Protein AF-A0A0A9GR34-F1 (afdb_monomer_lite)

Organism: Arundo donax (NCBI:txid35708)

Sequence (237 aa):
MRNLRDVKKELQVPVYSSGGVELRAERMGSVFYKDFKLSQVGLIPAMPFNVVSIGQLATQGLLINTGDGRFTITAVDEAKVVGEGFLHRRKEKEDGREYYECVFRTMDWDIPGDELIDPSEDHENESAVEGEEWIIDTGCAQHMVPDLGTLSKPRAAKLPFQSASSTIWSSHKGLVKIGQLMLKDVLCCPGVTDNLVSGPMLDISGHMISFNSKRCTKKDCKKKGPGQWTRGLGYTS

pLDDT: mean 78.87, std 18.64, range [20.73, 97.12]

Radius of gyration: 19.39 Å; chains: 1; bounding box: 40×55×52 Å

Foldseek 3Di:
DDDKDADDPVRFDWDFALARDTWTFRIAFWDDDPQETDTGDGDTPPDPDDDDDPQVLQLVQWKWKDAPQKIWIANNVVRHTFWIWGWDWDFDPPPRDIFIDTDTDHGHDDDPDPPDPPPPPPDDDDDDDDDQDEAEDQPDRFWEDQDPVQFDPWDADWDWDRGRRGIWTFGTFHWHDDPPDIGHRYTHTNPDDGGYDHPVSLNVVGKMWMGHNPDIDIGRRPDPDDDDDDDDPDDDD

Structure (mmCIF, N/CA/C/O backbone):
data_AF-A0A0A9GR34-F1
#
_entry.id   AF-A0A0A9GR34-F1
#
loop_
_atom_site.group_PDB
_atom_site.id
_atom_site.type_symbol
_atom_site.label_atom_id
_atom_site.label_alt_id
_atom_site.label_com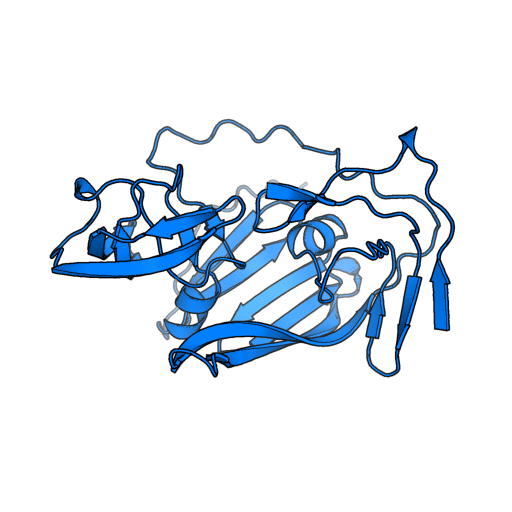p_id
_atom_site.label_asym_id
_atom_site.label_entity_id
_atom_site.label_seq_id
_atom_site.pdbx_PDB_ins_code
_atom_site.Cartn_x
_atom_site.Cartn_y
_atom_site.Cartn_z
_atom_site.occupancy
_atom_site.B_iso_or_equiv
_atom_site.auth_seq_id
_atom_site.auth_comp_id
_atom_site.auth_asym_id
_atom_site.auth_atom_id
_atom_site.pdbx_PDB_model_num
ATOM 1 N N . MET A 1 1 ? 15.446 10.833 -17.895 1.00 54.72 1 MET A N 1
ATOM 2 C CA . MET A 1 1 ? 14.876 10.704 -19.256 1.00 54.72 1 MET A CA 1
ATOM 3 C C . MET A 1 1 ? 13.570 9.921 -19.156 1.00 54.72 1 MET A C 1
ATOM 5 O O . MET A 1 1 ? 13.466 9.079 -18.274 1.00 54.72 1 MET A O 1
ATOM 9 N N . ARG A 1 2 ? 12.558 10.214 -19.979 1.00 71.44 2 ARG A N 1
ATOM 10 C CA . ARG A 1 2 ? 11.305 9.439 -20.040 1.00 71.44 2 ARG A CA 1
ATOM 11 C C . ARG A 1 2 ? 11.188 8.859 -21.444 1.00 71.44 2 ARG A C 1
ATOM 13 O O . ARG A 1 2 ? 11.249 9.630 -22.397 1.00 71.44 2 ARG A O 1
ATOM 20 N N . ASN A 1 3 ? 11.036 7.546 -21.562 1.00 81.56 3 ASN A N 1
ATOM 21 C CA . ASN A 1 3 ? 10.785 6.877 -22.836 1.00 81.56 3 ASN A CA 1
ATOM 22 C C . ASN A 1 3 ? 9.348 6.356 -22.828 1.00 81.56 3 ASN A C 1
ATOM 24 O O . ASN A 1 3 ? 9.116 5.184 -22.559 1.00 81.56 3 ASN A O 1
ATOM 28 N N . LEU A 1 4 ? 8.387 7.265 -23.010 1.00 83.56 4 LEU A N 1
ATOM 29 C CA . LEU A 1 4 ? 6.959 6.955 -22.958 1.00 83.56 4 LEU A CA 1
ATOM 30 C C . LEU A 1 4 ? 6.369 6.999 -24.366 1.00 83.56 4 LEU A C 1
ATOM 32 O O . LEU A 1 4 ? 6.578 7.979 -25.087 1.00 83.56 4 LEU A O 1
ATOM 36 N N . ARG A 1 5 ? 5.589 5.987 -24.729 1.00 85.25 5 ARG A N 1
ATOM 37 C CA . ARG A 1 5 ? 4.865 5.895 -26.002 1.00 85.25 5 ARG A CA 1
ATOM 38 C C . ARG A 1 5 ? 3.368 6.020 -25.760 1.00 85.25 5 ARG A C 1
ATOM 40 O O . ARG A 1 5 ? 2.904 5.702 -24.669 1.00 85.25 5 ARG A O 1
ATOM 47 N N . ASP A 1 6 ? 2.635 6.500 -26.755 1.00 86.62 6 ASP A N 1
ATOM 48 C CA . ASP A 1 6 ? 1.183 6.642 -26.652 1.00 86.62 6 ASP A CA 1
ATOM 49 C C . ASP A 1 6 ? 0.509 5.269 -26.547 1.00 86.62 6 ASP A C 1
ATOM 51 O O . ASP A 1 6 ? 0.854 4.335 -27.276 1.00 86.62 6 ASP A O 1
ATOM 55 N N . VAL A 1 7 ? -0.457 5.152 -25.637 1.00 82.69 7 VAL A N 1
ATOM 56 C CA . VAL A 1 7 ? -1.283 3.951 -25.475 1.00 82.69 7 VAL A CA 1
ATOM 57 C C . VAL A 1 7 ? -2.563 4.148 -26.277 1.00 82.69 7 VAL A C 1
ATOM 59 O O . VAL A 1 7 ? -3.311 5.105 -26.050 1.00 82.69 7 VAL A O 1
ATOM 62 N N . LYS A 1 8 ? -2.829 3.238 -27.221 1.00 81.19 8 LYS A N 1
ATOM 63 C CA . LYS A 1 8 ? -4.076 3.243 -28.000 1.00 81.19 8 LYS A CA 1
ATOM 64 C C . LYS A 1 8 ? -5.281 3.189 -27.060 1.00 81.19 8 LYS A C 1
ATOM 66 O O . LYS A 1 8 ? -5.239 2.462 -26.073 1.00 81.19 8 LYS A O 1
ATOM 71 N N . LYS A 1 9 ? -6.353 3.928 -27.365 1.00 81.44 9 LYS A N 1
ATOM 72 C CA . LYS A 1 9 ? -7.515 4.085 -26.466 1.00 81.44 9 LYS A CA 1
ATOM 73 C C . LYS A 1 9 ? -8.124 2.748 -26.038 1.00 81.44 9 LYS A C 1
ATOM 75 O O . LYS A 1 9 ? -8.497 2.593 -24.883 1.00 81.44 9 LYS A O 1
ATOM 80 N N . GLU A 1 10 ? -8.175 1.788 -26.951 1.00 80.81 10 GLU A N 1
ATOM 81 C CA . GLU A 1 10 ? -8.671 0.428 -26.737 1.00 80.81 10 GLU A CA 1
ATOM 82 C C . GLU A 1 10 ? -7.816 -0.416 -25.774 1.00 80.81 10 GLU A C 1
ATOM 84 O O . GLU A 1 10 ? -8.317 -1.388 -25.224 1.00 80.81 10 GLU A O 1
ATOM 89 N N . LEU A 1 11 ? -6.557 -0.033 -25.536 1.00 77.44 11 LEU A N 1
ATOM 90 C CA . LEU A 1 11 ? -5.623 -0.705 -24.622 1.00 77.44 11 LEU A CA 1
ATOM 91 C C . LEU A 1 11 ? -5.445 0.045 -23.292 1.00 77.44 11 LEU A C 1
ATOM 93 O O . LEU A 1 11 ? -4.647 -0.362 -22.450 1.00 77.44 11 LEU A O 1
ATOM 97 N N . GLN A 1 12 ? -6.144 1.166 -23.093 1.00 82.69 12 GLN A N 1
ATOM 98 C CA . GLN A 1 12 ? -6.040 1.932 -21.855 1.00 82.69 12 GLN A CA 1
ATOM 99 C C . GLN A 1 12 ? -6.832 1.247 -20.742 1.00 82.69 12 GLN A C 1
ATOM 101 O O . GLN A 1 12 ? -8.053 1.393 -20.667 1.00 82.69 12 GLN A O 1
ATOM 106 N N . VAL A 1 13 ? -6.131 0.538 -19.859 1.00 80.19 13 VAL A N 1
ATOM 107 C CA . VAL A 1 13 ? -6.716 -0.069 -18.657 1.00 80.19 13 VAL A CA 1
ATOM 108 C C . VAL A 1 13 ? -7.131 1.038 -17.673 1.00 80.19 13 VAL A C 1
ATOM 110 O O . VAL A 1 13 ? -6.314 1.920 -17.380 1.00 80.19 13 VAL A O 1
ATOM 113 N N . PRO A 1 14 ? -8.385 1.045 -17.183 1.00 81.88 14 PRO A N 1
ATOM 114 C CA . PRO A 1 14 ? -8.821 2.010 -16.187 1.00 81.88 14 PRO A CA 1
ATOM 115 C C . PRO A 1 14 ? -8.194 1.707 -14.822 1.00 81.88 14 PRO A C 1
ATOM 117 O O . PRO A 1 14 ? -8.153 0.567 -14.366 1.00 81.88 14 PRO A O 1
ATOM 120 N N . VAL A 1 15 ? -7.747 2.759 -14.149 1.00 80.69 15 VAL A N 1
ATOM 121 C CA . VAL A 1 15 ? -7.362 2.767 -12.738 1.00 80.69 15 VAL A CA 1
ATOM 122 C C . VAL A 1 15 ? -8.314 3.715 -12.029 1.00 80.69 15 VAL A C 1
ATOM 124 O O . VAL A 1 15 ? -8.613 4.785 -12.548 1.00 80.69 15 VAL A O 1
ATOM 127 N N . TYR A 1 16 ? -8.792 3.370 -10.844 1.00 77.75 16 TYR A N 1
ATOM 128 C CA . TYR A 1 16 ? -9.704 4.243 -10.111 1.00 77.75 16 TYR A CA 1
ATOM 129 C C . TYR A 1 16 ? -8.932 5.024 -9.057 1.00 77.75 16 TYR A C 1
ATOM 131 O O . TYR A 1 16 ? -8.197 4.457 -8.246 1.00 77.75 16 TYR A O 1
ATOM 139 N N . SER A 1 17 ? -9.060 6.351 -9.104 1.00 70.75 17 SER A N 1
ATOM 140 C CA . SER A 1 17 ? -8.532 7.218 -8.058 1.00 70.75 17 SER A CA 1
ATOM 141 C C . SER A 1 17 ? -9.223 6.916 -6.745 1.00 70.75 17 SER A C 1
ATOM 143 O O . SER A 1 17 ? -10.302 6.322 -6.722 1.00 70.75 17 SER A O 1
ATOM 145 N N . SER A 1 18 ? -8.665 7.453 -5.661 1.00 60.12 18 SER A N 1
ATOM 146 C CA . SER A 1 18 ? -9.361 7.387 -4.399 1.00 60.12 18 SER A CA 1
ATOM 147 C C . SER A 1 18 ? -10.588 8.326 -4.303 1.00 60.12 18 SER A C 1
ATOM 149 O O . SER A 1 18 ? -10.964 8.714 -3.216 1.00 60.12 18 SER A O 1
ATOM 151 N N . GLY A 1 19 ? -11.184 8.802 -5.390 1.00 61.66 19 GLY A N 1
ATOM 152 C CA . GLY A 1 19 ? -12.444 9.559 -5.364 1.00 61.66 19 GLY A CA 1
ATOM 153 C C . GLY A 1 19 ? -13.477 9.042 -6.364 1.00 61.66 19 GLY A C 1
ATOM 154 O O . GLY A 1 19 ? -14.406 9.762 -6.707 1.00 61.66 19 GLY A O 1
ATOM 155 N N . GLY A 1 20 ? -13.288 7.829 -6.883 1.00 67.75 20 GLY A N 1
ATOM 156 C CA . GLY A 1 20 ? -14.164 7.161 -7.841 1.00 67.75 20 GLY A CA 1
ATOM 157 C C . GLY A 1 20 ? -13.927 7.654 -9.259 1.00 67.75 20 GLY A C 1
ATOM 158 O O . GLY A 1 20 ? -14.643 7.268 -10.177 1.00 67.75 20 GLY A O 1
ATOM 159 N N . VAL A 1 21 ? -12.929 8.522 -9.442 1.00 78.31 21 VAL A N 1
ATOM 160 C CA . VAL A 1 21 ? -12.578 9.064 -10.746 1.00 78.31 21 VAL A CA 1
ATOM 161 C C . VAL A 1 21 ? -11.839 7.981 -11.503 1.00 78.31 21 VAL A C 1
ATOM 163 O O . VAL A 1 21 ? -10.775 7.532 -11.077 1.00 78.31 21 VAL A O 1
ATOM 166 N N . GLU A 1 22 ? -12.409 7.579 -12.630 1.00 86.81 22 GLU A N 1
ATOM 167 C CA . GLU A 1 22 ? -11.720 6.727 -13.581 1.00 86.81 22 GLU A CA 1
ATOM 168 C C . GLU A 1 22 ? -10.546 7.491 -14.196 1.00 86.81 22 GLU A C 1
ATOM 170 O O . GLU A 1 22 ? -10.685 8.599 -14.719 1.00 86.81 22 GLU A O 1
ATOM 175 N N . LEU A 1 23 ? -9.375 6.884 -14.117 1.00 87.00 23 LEU A N 1
ATOM 176 C CA . LEU A 1 23 ? -8.117 7.391 -14.619 1.00 87.00 23 LEU A CA 1
ATOM 177 C C . LEU A 1 23 ? -7.578 6.417 -15.660 1.00 87.00 23 LEU A C 1
ATOM 179 O O . LEU A 1 23 ? -7.692 5.204 -15.512 1.00 87.00 23 LEU A O 1
ATOM 183 N N . ARG A 1 24 ? -6.963 6.940 -16.718 1.00 88.56 24 ARG A N 1
ATOM 184 C CA . ARG A 1 24 ? -6.398 6.123 -17.796 1.00 88.56 24 ARG A CA 1
ATOM 185 C C . ARG A 1 24 ? -4.991 6.582 -18.120 1.00 88.56 24 ARG A C 1
ATOM 187 O O . ARG A 1 24 ? -4.722 7.783 -18.174 1.00 88.56 24 ARG A O 1
ATOM 194 N N . ALA A 1 25 ? -4.094 5.621 -18.316 1.00 89.25 25 ALA A N 1
ATOM 195 C CA . ALA A 1 25 ? -2.744 5.913 -18.770 1.00 89.25 25 ALA A CA 1
ATOM 196 C C . ALA A 1 25 ? -2.784 6.314 -20.246 1.00 89.25 25 ALA A C 1
ATOM 198 O O . ALA A 1 25 ? -3.135 5.515 -21.108 1.00 89.25 25 ALA A O 1
ATOM 199 N N . GLU A 1 26 ? -2.414 7.557 -20.540 1.00 89.56 26 GLU A N 1
ATOM 200 C CA . GLU A 1 26 ? -2.337 8.056 -21.917 1.00 89.56 26 GLU A CA 1
ATOM 201 C C . GLU A 1 26 ? -1.071 7.564 -22.616 1.00 89.56 26 GLU A C 1
ATOM 203 O O . GLU A 1 26 ? -1.043 7.365 -23.831 1.00 89.56 26 GLU A O 1
ATOM 208 N N . ARG A 1 27 ? -0.002 7.381 -21.836 1.00 89.19 27 ARG A N 1
ATOM 209 C CA . ARG A 1 27 ? 1.304 6.936 -22.316 1.00 89.19 27 ARG A CA 1
ATOM 210 C C . ARG A 1 27 ? 1.879 5.893 -21.376 1.00 89.19 27 ARG A C 1
ATOM 212 O O . ARG A 1 27 ? 1.614 5.946 -20.180 1.00 89.19 27 ARG A O 1
ATOM 219 N N . MET A 1 28 ? 2.704 4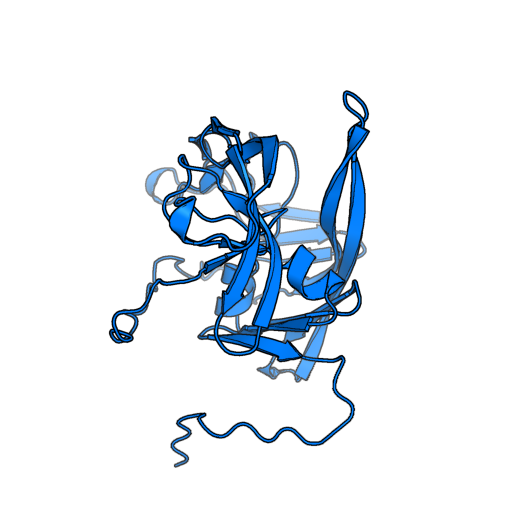.993 -21.892 1.00 88.94 28 MET A N 1
ATOM 220 C CA . MET A 1 28 ? 3.372 3.965 -21.097 1.00 88.94 28 MET A CA 1
ATOM 221 C C . MET A 1 28 ? 4.813 3.760 -21.560 1.00 88.94 28 MET A C 1
ATOM 223 O O . MET A 1 28 ? 5.142 4.000 -22.723 1.00 88.94 28 MET A O 1
ATOM 227 N N . GLY A 1 29 ? 5.691 3.370 -20.642 1.00 87.44 29 GLY A N 1
ATOM 228 C CA . GLY A 1 29 ? 7.082 3.050 -20.952 1.00 87.44 29 GLY A CA 1
ATOM 229 C C . GLY A 1 29 ? 7.971 3.138 -19.720 1.00 87.44 29 GLY A C 1
ATOM 230 O O . GLY A 1 29 ? 7.546 2.763 -18.631 1.00 87.44 29 GLY A O 1
ATOM 231 N N . SER A 1 30 ? 9.190 3.650 -19.873 1.00 87.94 30 SER A N 1
ATOM 232 C CA . SER A 1 30 ? 10.184 3.659 -18.789 1.00 87.94 30 SER A CA 1
ATOM 233 C C . SER A 1 30 ? 10.519 5.068 -18.308 1.00 87.94 30 SER A C 1
ATOM 235 O O . SER A 1 30 ? 10.602 6.028 -19.091 1.00 87.94 30 SER A O 1
ATOM 237 N N . VAL A 1 31 ? 10.753 5.195 -17.003 1.00 88.88 31 VAL A N 1
ATOM 238 C CA . VAL A 1 31 ? 11.200 6.427 -16.347 1.00 88.88 31 VAL A CA 1
ATOM 239 C C . VAL A 1 31 ? 12.587 6.239 -15.749 1.00 88.88 31 VAL A C 1
ATOM 241 O O . VAL A 1 31 ? 12.866 5.254 -15.074 1.00 88.88 31 VAL A O 1
ATOM 244 N N . PHE A 1 32 ? 13.450 7.226 -15.992 1.00 88.81 32 PHE A N 1
ATOM 245 C CA . PHE A 1 32 ? 14.820 7.257 -15.494 1.00 88.81 32 PHE A CA 1
ATOM 246 C C . PHE A 1 32 ? 15.077 8.603 -14.811 1.00 88.81 32 PHE A C 1
ATOM 248 O O . PHE A 1 32 ? 15.203 9.645 -15.470 1.00 88.81 32 PHE A O 1
ATOM 255 N N . TYR A 1 33 ? 15.151 8.573 -13.492 1.00 87.00 33 TYR A N 1
ATOM 256 C CA . TYR A 1 33 ? 15.618 9.629 -12.605 1.00 87.00 33 TYR A CA 1
ATOM 257 C C . TYR A 1 33 ? 16.929 9.183 -11.949 1.00 87.00 33 TYR A C 1
ATOM 259 O O . TYR A 1 33 ? 17.330 8.031 -12.082 1.00 87.00 33 TYR A O 1
ATOM 267 N N . LYS A 1 34 ? 17.601 10.098 -11.240 1.00 86.69 34 LYS A N 1
ATOM 268 C CA . LYS A 1 34 ? 18.911 9.839 -10.623 1.00 86.69 34 LYS A CA 1
ATOM 269 C C . LYS A 1 34 ? 18.923 8.568 -9.764 1.00 86.69 34 LYS A C 1
ATOM 271 O O . LYS A 1 34 ? 19.820 7.752 -9.913 1.00 86.69 34 LYS A O 1
ATOM 276 N N . ASP A 1 35 ? 17.912 8.425 -8.914 1.00 87.69 35 ASP A N 1
ATOM 277 C CA . ASP A 1 35 ? 17.811 7.337 -7.938 1.00 87.69 35 ASP A CA 1
ATOM 278 C C . ASP A 1 35 ? 16.661 6.371 -8.280 1.00 87.69 35 ASP A C 1
ATOM 280 O O . ASP A 1 35 ? 16.266 5.546 -7.459 1.00 87.69 35 ASP A O 1
ATOM 284 N N . PHE A 1 36 ? 16.069 6.506 -9.473 1.00 88.88 36 PHE A N 1
ATOM 285 C CA . PHE A 1 36 ? 14.837 5.805 -9.817 1.00 88.88 36 PHE A CA 1
ATOM 286 C C . PHE A 1 36 ? 14.793 5.414 -11.295 1.00 88.88 36 PHE A C 1
ATOM 288 O O . PHE A 1 36 ? 14.597 6.259 -12.167 1.00 88.88 36 PHE A O 1
ATOM 295 N N . LYS A 1 37 ? 14.933 4.126 -11.575 1.00 90.94 37 LYS A N 1
ATOM 296 C CA . LYS A 1 37 ? 14.784 3.490 -12.879 1.00 90.94 37 LYS A CA 1
ATOM 297 C C . LYS A 1 37 ? 13.656 2.467 -12.767 1.00 90.94 37 LYS A C 1
ATOM 299 O O . LYS A 1 37 ? 13.748 1.539 -11.970 1.00 90.94 37 LYS A O 1
ATOM 304 N N . LEU A 1 38 ? 12.573 2.700 -13.509 1.00 88.62 38 LEU A N 1
ATOM 305 C CA . LEU A 1 38 ? 11.388 1.843 -13.497 1.00 88.62 38 LEU A CA 1
ATOM 306 C C . LEU A 1 38 ? 10.783 1.720 -14.899 1.00 88.62 38 LEU A C 1
ATOM 308 O O . LEU A 1 38 ? 10.589 2.731 -15.581 1.00 88.62 38 LEU A O 1
ATOM 312 N N . SER A 1 39 ? 10.463 0.495 -15.303 1.00 87.00 39 SER A N 1
ATOM 313 C CA . SER A 1 39 ? 9.758 0.181 -16.554 1.00 87.00 39 SER A CA 1
ATOM 314 C C . SER A 1 39 ? 8.270 -0.092 -16.328 1.00 87.00 39 SER A C 1
ATOM 316 O O . SER A 1 39 ? 7.828 -0.231 -15.191 1.00 87.00 39 SER A O 1
ATOM 318 N N . GLN A 1 40 ? 7.484 -0.117 -17.411 1.00 84.25 40 GLN A N 1
ATOM 319 C CA . GLN A 1 40 ? 6.020 -0.286 -17.375 1.00 84.25 40 GLN A CA 1
ATOM 320 C C . GLN A 1 40 ? 5.291 0.773 -16.526 1.00 84.25 40 GLN A C 1
ATOM 322 O O . GLN A 1 40 ? 4.365 0.483 -15.769 1.00 84.25 40 GLN A O 1
ATOM 327 N N . VAL A 1 41 ? 5.704 2.030 -16.669 1.00 87.75 41 VAL A N 1
ATOM 328 C CA . VAL A 1 41 ? 5.109 3.180 -15.986 1.00 87.75 41 VAL A CA 1
ATOM 329 C C . VAL A 1 41 ? 4.075 3.847 -16.882 1.00 87.75 41 VAL A C 1
ATOM 331 O O . VAL A 1 41 ? 4.408 4.333 -17.964 1.00 87.75 41 VAL A O 1
ATOM 334 N N . GLY A 1 42 ? 2.832 3.908 -16.404 1.00 89.25 42 GLY A N 1
ATOM 335 C CA . GLY A 1 42 ? 1.754 4.673 -17.025 1.00 89.25 42 GLY A CA 1
ATOM 336 C C . GLY A 1 42 ? 1.814 6.158 -16.652 1.00 89.25 42 GLY A C 1
ATOM 337 O O . GLY A 1 42 ? 1.946 6.515 -15.483 1.00 89.25 42 GLY A O 1
ATOM 338 N N . LEU A 1 43 ? 1.693 7.041 -17.643 1.00 89.62 43 LEU A N 1
ATOM 339 C CA . LEU A 1 43 ? 1.464 8.467 -17.442 1.00 89.62 43 LEU A CA 1
ATOM 340 C C . LEU A 1 43 ? -0.036 8.734 -17.433 1.00 89.62 43 LEU A C 1
ATOM 342 O O . LEU A 1 43 ? -0.697 8.632 -18.466 1.00 89.62 43 LEU A O 1
ATOM 346 N N . ILE A 1 44 ? -0.534 9.145 -16.275 1.00 90.75 44 ILE A N 1
ATOM 347 C CA . ILE A 1 44 ? -1.910 9.588 -16.076 1.00 90.75 44 ILE A CA 1
ATOM 348 C C . ILE A 1 44 ? -1.856 11.075 -15.700 1.00 90.75 44 ILE A C 1
ATOM 350 O O . ILE A 1 44 ? -1.576 11.386 -14.542 1.00 90.75 44 ILE A O 1
ATOM 354 N N . PRO A 1 45 ? -2.096 12.017 -16.633 1.00 86.81 45 PRO A N 1
ATOM 355 C CA . PRO A 1 45 ? -1.952 13.450 -16.347 1.00 86.81 45 PRO A CA 1
ATOM 356 C C . PRO A 1 45 ? -2.864 13.966 -15.231 1.00 86.81 45 PRO A C 1
ATOM 358 O O . PRO A 1 45 ? -2.523 14.929 -14.552 1.00 86.81 45 PRO A O 1
ATOM 361 N N . ALA A 1 46 ? -4.010 13.314 -15.030 1.00 86.62 46 ALA A N 1
ATOM 362 C CA . ALA A 1 46 ? -4.957 13.650 -13.976 1.00 86.62 46 ALA A CA 1
ATOM 363 C C . ALA A 1 46 ? -4.510 13.201 -12.567 1.00 86.62 46 ALA A C 1
ATOM 365 O O . ALA A 1 46 ? -5.154 13.578 -11.589 1.00 86.62 46 ALA A O 1
ATOM 366 N N . MET A 1 47 ? -3.429 12.417 -12.426 1.00 84.50 47 MET A N 1
ATOM 367 C CA . MET A 1 47 ? -2.914 12.044 -11.105 1.00 84.50 47 MET A CA 1
ATOM 368 C C . MET A 1 47 ? -2.097 13.180 -10.474 1.00 84.50 47 MET A C 1
ATOM 370 O O . MET A 1 47 ? -1.122 13.641 -11.070 1.00 84.50 47 MET A O 1
ATOM 374 N N . PRO A 1 48 ? -2.418 13.591 -9.233 1.00 80.94 48 PRO A N 1
ATOM 375 C CA . PRO A 1 48 ? -1.705 14.676 -8.559 1.00 80.94 48 PRO A CA 1
ATOM 376 C C . PRO A 1 48 ? -0.321 14.274 -8.019 1.00 80.94 48 PRO A C 1
ATOM 378 O O . PRO A 1 48 ? 0.465 15.142 -7.641 1.00 80.94 48 PRO A O 1
ATOM 381 N N . PHE A 1 49 ? -0.008 12.978 -7.954 1.00 83.56 49 PHE A N 1
ATOM 382 C CA . PHE A 1 49 ? 1.267 12.452 -7.465 1.00 83.56 49 PHE A CA 1
ATOM 383 C C . PHE A 1 49 ? 1.605 11.101 -8.110 1.00 83.56 49 PHE A C 1
ATOM 385 O O . PHE A 1 49 ? 0.741 10.432 -8.672 1.00 83.56 49 PHE A O 1
ATOM 392 N N . ASN A 1 50 ? 2.876 10.700 -8.013 1.00 86.56 50 ASN A N 1
ATOM 393 C CA . ASN A 1 50 ? 3.354 9.413 -8.521 1.00 86.56 50 ASN A CA 1
ATOM 394 C C . ASN A 1 50 ? 3.113 8.305 -7.490 1.00 86.56 50 ASN A C 1
ATOM 396 O O . ASN A 1 50 ? 3.325 8.518 -6.296 1.00 86.56 50 ASN A O 1
ATOM 400 N N . VAL A 1 51 ? 2.754 7.114 -7.962 1.00 86.69 51 VAL A N 1
ATOM 401 C CA . VAL A 1 51 ? 2.559 5.915 -7.135 1.00 86.69 51 VAL A CA 1
ATOM 402 C C . VAL A 1 51 ? 3.290 4.723 -7.739 1.00 86.69 51 VAL A C 1
ATOM 404 O O . VAL A 1 51 ? 3.589 4.709 -8.932 1.00 86.69 51 VAL A O 1
ATOM 407 N N . VAL A 1 52 ? 3.563 3.718 -6.910 1.00 87.56 52 VAL A N 1
ATOM 408 C CA . VAL A 1 52 ? 4.131 2.433 -7.328 1.00 87.56 52 VAL A CA 1
ATOM 409 C C . VAL A 1 52 ? 3.229 1.328 -6.791 1.00 87.56 52 VAL A C 1
ATOM 411 O O . VAL A 1 52 ? 2.949 1.290 -5.593 1.00 87.56 52 VAL A O 1
ATOM 414 N N . SER A 1 53 ? 2.758 0.443 -7.670 1.00 84.94 53 SER A N 1
ATOM 415 C CA . SER A 1 53 ? 1.883 -0.669 -7.291 1.00 84.94 53 SER A CA 1
ATOM 416 C C . SER A 1 53 ? 2.700 -1.832 -6.731 1.00 84.94 53 SER A C 1
ATOM 418 O O . SER A 1 53 ? 3.458 -2.466 -7.461 1.00 84.94 53 SER A O 1
ATOM 420 N N . ILE A 1 54 ? 2.528 -2.146 -5.443 1.00 83.50 54 ILE A N 1
ATOM 421 C CA . ILE A 1 54 ? 3.177 -3.309 -4.811 1.00 83.50 54 ILE A CA 1
ATOM 422 C C . ILE A 1 54 ? 2.720 -4.612 -5.477 1.00 83.50 54 ILE A C 1
ATOM 424 O O . ILE A 1 54 ? 3.543 -5.495 -5.691 1.00 83.50 54 ILE A O 1
ATOM 428 N N . GLY A 1 55 ? 1.437 -4.714 -5.844 1.00 79.56 55 GLY A N 1
ATOM 429 C CA . GLY A 1 55 ? 0.897 -5.886 -6.536 1.00 79.56 55 GLY A CA 1
ATOM 430 C C . GLY A 1 55 ? 1.562 -6.110 -7.893 1.00 79.56 55 GLY A C 1
ATOM 431 O O . GLY A 1 55 ? 2.031 -7.208 -8.164 1.00 79.56 55 GLY A O 1
ATOM 432 N N . GLN A 1 56 ? 1.706 -5.050 -8.696 1.00 82.69 56 GLN A N 1
ATOM 433 C CA . GLN A 1 56 ? 2.387 -5.134 -9.993 1.00 82.69 56 GLN A CA 1
ATOM 434 C C . GLN A 1 56 ? 3.869 -5.502 -9.839 1.00 82.69 56 GLN A C 1
ATOM 436 O O . GLN A 1 56 ? 4.392 -6.308 -10.599 1.00 82.69 56 GLN A O 1
ATOM 441 N N . LEU A 1 57 ? 4.569 -4.941 -8.848 1.00 87.62 57 LEU A N 1
ATOM 442 C CA . LEU A 1 57 ? 5.952 -5.344 -8.584 1.00 87.62 57 LEU A CA 1
ATOM 443 C C . LEU A 1 57 ? 6.035 -6.823 -8.173 1.00 87.62 57 LEU A C 1
ATOM 445 O O . LEU A 1 57 ? 6.932 -7.538 -8.612 1.00 87.62 57 LEU A O 1
ATOM 449 N N . ALA A 1 58 ? 5.091 -7.294 -7.356 1.00 85.25 58 ALA A N 1
ATOM 450 C CA . ALA A 1 58 ? 5.046 -8.680 -6.915 1.00 85.25 58 ALA A CA 1
ATOM 451 C C . ALA A 1 58 ? 4.828 -9.653 -8.084 1.00 85.25 58 ALA A C 1
ATOM 453 O O . ALA A 1 58 ? 5.510 -10.677 -8.144 1.00 85.25 58 ALA A O 1
ATOM 454 N N . THR A 1 59 ? 3.940 -9.335 -9.035 1.00 82.25 59 THR A N 1
ATOM 455 C CA . THR A 1 59 ? 3.731 -10.158 -10.243 1.00 82.25 59 THR A CA 1
ATOM 456 C C . THR A 1 59 ? 4.944 -10.152 -11.175 1.00 82.25 59 THR A C 1
ATOM 458 O O . THR A 1 59 ? 5.192 -11.141 -11.854 1.00 82.25 59 THR A O 1
ATOM 461 N N . GLN A 1 60 ? 5.778 -9.110 -11.119 1.00 84.62 60 GLN A N 1
ATOM 462 C CA . GLN A 1 60 ? 7.060 -9.011 -11.831 1.00 84.62 60 GLN A CA 1
ATOM 463 C C . GLN A 1 60 ? 8.221 -9.774 -11.161 1.00 84.62 60 GLN A C 1
ATOM 465 O O . GLN A 1 60 ? 9.382 -9.549 -11.497 1.00 84.62 60 GLN A O 1
ATOM 470 N N . GLY A 1 61 ? 7.945 -10.656 -10.195 1.00 85.00 61 GLY A N 1
ATOM 471 C CA . GLY A 1 61 ? 8.978 -11.464 -9.534 1.00 85.00 61 GLY A CA 1
ATOM 472 C C . GLY A 1 61 ? 9.763 -10.719 -8.450 1.00 85.00 61 GLY A C 1
ATOM 473 O O . GLY A 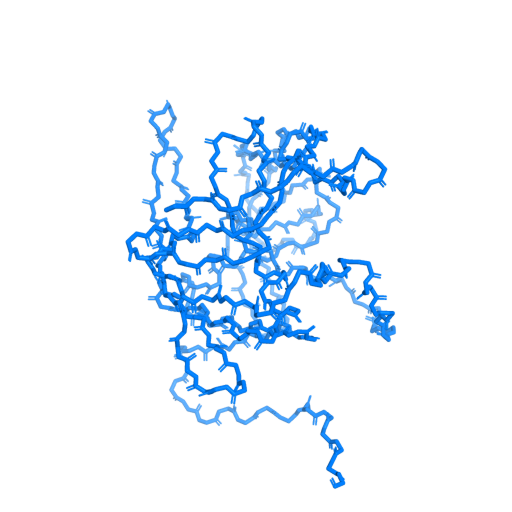1 61 ? 10.813 -11.192 -8.005 1.00 85.00 61 GLY A O 1
ATOM 474 N N . LEU A 1 62 ? 9.266 -9.567 -7.991 1.00 89.31 62 LEU A N 1
ATOM 475 C CA . LEU A 1 62 ? 9.879 -8.832 -6.892 1.00 89.31 62 LEU A CA 1
ATOM 476 C C . LEU A 1 62 ? 9.303 -9.263 -5.541 1.00 89.31 62 LEU A C 1
ATOM 478 O O . LEU A 1 62 ? 8.096 -9.408 -5.360 1.00 89.31 62 LEU A O 1
ATOM 482 N N . LEU A 1 63 ? 10.191 -9.425 -4.563 1.00 89.94 63 LEU A N 1
ATOM 483 C CA . LEU A 1 63 ? 9.847 -9.621 -3.160 1.00 89.94 63 LEU A CA 1
ATOM 484 C C . LEU A 1 63 ? 9.916 -8.278 -2.437 1.00 89.94 63 LEU A C 1
ATOM 486 O O . LEU A 1 63 ? 10.987 -7.673 -2.352 1.00 89.94 63 LEU A O 1
ATOM 490 N N . ILE A 1 64 ? 8.795 -7.845 -1.866 1.00 91.94 64 ILE A N 1
ATOM 491 C CA . ILE A 1 64 ? 8.713 -6.614 -1.078 1.00 91.94 64 ILE A CA 1
ATOM 492 C C . ILE A 1 64 ? 8.632 -6.991 0.393 1.00 91.94 64 ILE A C 1
ATOM 494 O O . ILE A 1 64 ? 7.708 -7.695 0.787 1.00 91.94 64 ILE A O 1
ATOM 498 N N . ASN A 1 65 ? 9.574 -6.513 1.203 1.00 89.12 65 ASN A N 1
ATOM 499 C CA . ASN A 1 65 ? 9.562 -6.683 2.654 1.00 89.12 65 ASN A CA 1
ATOM 500 C C . ASN A 1 65 ? 9.409 -5.324 3.323 1.00 89.12 65 ASN A C 1
ATOM 502 O O . ASN A 1 65 ? 10.249 -4.456 3.113 1.00 89.12 65 ASN A O 1
ATOM 506 N N . THR A 1 66 ? 8.397 -5.166 4.169 1.00 87.25 66 THR A N 1
ATOM 507 C CA . THR A 1 66 ? 8.150 -3.949 4.950 1.00 87.25 66 THR A CA 1
ATOM 508 C C . THR A 1 66 ? 8.223 -4.277 6.430 1.00 87.25 66 THR A C 1
ATOM 510 O O . THR A 1 66 ? 7.577 -5.223 6.875 1.00 87.25 66 THR A O 1
ATOM 513 N N . GLY A 1 67 ? 8.992 -3.515 7.198 1.00 86.56 67 GLY A N 1
ATOM 514 C CA . GLY A 1 67 ? 9.126 -3.671 8.640 1.00 86.56 67 GLY A CA 1
ATOM 515 C C . GLY A 1 67 ? 10.178 -2.732 9.231 1.00 86.56 67 GLY A C 1
ATOM 516 O O . GLY A 1 67 ? 11.127 -2.336 8.555 1.00 86.56 67 GLY A O 1
ATOM 517 N N . ASP A 1 68 ? 10.016 -2.409 10.513 1.00 85.69 68 ASP A N 1
ATOM 518 C CA . ASP A 1 68 ? 10.880 -1.483 11.257 1.00 85.69 68 ASP A CA 1
ATOM 519 C C . ASP A 1 68 ? 10.941 -0.080 10.618 1.00 85.69 68 ASP A C 1
ATOM 521 O O . ASP A 1 68 ? 11.989 0.567 10.546 1.00 85.69 68 ASP A O 1
ATOM 525 N N . GLY A 1 69 ? 9.803 0.384 10.088 1.00 88.00 69 GLY A N 1
ATOM 526 C CA . GLY A 1 69 ? 9.682 1.678 9.414 1.00 88.00 69 GLY A CA 1
ATOM 527 C C . GLY A 1 69 ? 10.434 1.761 8.084 1.00 88.00 69 GLY A C 1
ATOM 528 O O . GLY A 1 69 ? 10.671 2.862 7.579 1.00 88.00 69 GLY A O 1
ATOM 529 N N . ARG A 1 70 ? 10.848 0.626 7.518 1.00 92.00 70 ARG A N 1
ATOM 530 C CA . ARG A 1 70 ? 11.584 0.525 6.253 1.00 92.00 70 ARG A CA 1
ATOM 531 C C . ARG A 1 70 ? 10.934 -0.494 5.340 1.00 92.00 70 ARG A C 1
ATOM 533 O O . ARG A 1 70 ? 10.251 -1.404 5.798 1.00 92.00 70 ARG A O 1
ATOM 540 N N . PHE A 1 71 ? 11.186 -0.367 4.045 1.00 92.31 71 PHE A N 1
ATOM 541 C CA . PHE A 1 71 ? 10.912 -1.454 3.121 1.00 92.31 71 PHE A CA 1
ATOM 542 C C . PHE A 1 71 ? 12.060 -1.665 2.143 1.00 92.31 71 PHE A C 1
ATOM 544 O O . PHE A 1 71 ? 12.797 -0.734 1.813 1.00 92.31 71 PHE A O 1
ATOM 551 N N . THR A 1 72 ? 12.195 -2.902 1.683 1.00 94.19 72 THR A N 1
ATOM 552 C CA . THR A 1 72 ? 13.140 -3.309 0.645 1.00 94.19 72 THR A CA 1
ATOM 553 C C . THR A 1 72 ? 12.416 -4.073 -0.449 1.00 94.19 72 THR A C 1
ATOM 555 O O . THR A 1 72 ? 11.426 -4.763 -0.200 1.00 94.19 72 THR A O 1
ATOM 558 N N . ILE A 1 73 ? 12.924 -3.945 -1.669 1.00 94.12 73 ILE A N 1
ATOM 559 C CA . ILE A 1 73 ? 12.441 -4.637 -2.857 1.00 94.12 73 ILE A CA 1
ATOM 560 C C . ILE A 1 73 ? 13.608 -5.443 -3.399 1.00 94.12 73 ILE A C 1
ATOM 562 O O . ILE A 1 73 ? 14.673 -4.897 -3.688 1.00 94.12 73 ILE A O 1
ATOM 566 N N . THR A 1 74 ? 13.418 -6.751 -3.486 1.00 93.38 74 THR A N 1
ATOM 567 C CA . THR A 1 74 ? 14.446 -7.704 -3.899 1.00 93.38 74 THR A CA 1
ATOM 568 C C . THR A 1 74 ? 13.996 -8.394 -5.175 1.00 93.38 74 THR A C 1
ATOM 570 O O . THR A 1 74 ? 12.924 -8.994 -5.196 1.00 93.38 74 THR A O 1
ATOM 573 N N . ALA A 1 75 ? 14.817 -8.330 -6.218 1.00 91.06 75 ALA A N 1
ATOM 574 C CA . ALA A 1 75 ? 14.675 -9.191 -7.380 1.00 91.06 75 ALA A CA 1
ATOM 575 C C . ALA A 1 75 ? 15.018 -10.617 -6.954 1.00 91.06 75 ALA A C 1
ATOM 577 O O . ALA A 1 75 ? 16.153 -10.883 -6.548 1.00 91.06 75 ALA A O 1
ATOM 578 N N . VAL A 1 76 ? 14.022 -11.505 -6.962 1.00 86.25 76 VAL A N 1
ATOM 579 C CA . VAL A 1 76 ? 14.161 -12.854 -6.394 1.00 86.25 76 VAL A CA 1
ATOM 580 C C . VAL A 1 76 ? 15.176 -13.673 -7.185 1.00 86.25 76 VAL A C 1
ATOM 582 O O . VAL A 1 76 ? 16.059 -14.278 -6.580 1.00 86.25 76 VAL A O 1
ATOM 585 N N . ASP A 1 77 ? 15.109 -13.609 -8.513 1.00 87.06 77 ASP A N 1
ATOM 586 C CA . ASP A 1 77 ? 15.965 -14.397 -9.407 1.00 87.06 77 ASP A CA 1
ATOM 587 C C . ASP A 1 77 ? 17.438 -13.972 -9.344 1.00 87.06 77 ASP A C 1
ATOM 589 O O . ASP A 1 77 ? 18.342 -14.796 -9.465 1.00 87.06 77 ASP A O 1
ATOM 593 N N . GLU A 1 78 ? 17.690 -12.687 -9.092 1.00 87.75 78 GLU A N 1
ATOM 594 C CA . GLU A 1 78 ? 19.041 -12.138 -8.937 1.00 87.75 78 GLU A CA 1
ATOM 595 C C . GLU A 1 78 ? 19.529 -12.146 -7.480 1.00 87.75 78 GLU A C 1
ATOM 597 O O . GLU A 1 78 ? 20.682 -11.802 -7.213 1.00 87.75 78 GLU A O 1
ATOM 602 N N . ALA A 1 79 ? 18.651 -12.478 -6.524 1.00 88.75 79 ALA A N 1
ATOM 603 C CA . ALA A 1 79 ? 18.870 -12.305 -5.087 1.00 88.75 79 ALA A CA 1
ATOM 604 C C . ALA A 1 79 ? 19.430 -10.910 -4.724 1.00 88.75 79 ALA A C 1
ATOM 606 O O . ALA A 1 79 ? 20.266 -10.763 -3.827 1.00 88.75 79 ALA A O 1
ATOM 607 N N . LYS A 1 80 ? 18.975 -9.872 -5.435 1.00 93.06 80 LYS A N 1
ATOM 608 C CA . LYS A 1 80 ? 19.546 -8.522 -5.390 1.00 93.06 80 LYS A CA 1
ATOM 609 C C . LYS A 1 80 ? 18.515 -7.508 -4.919 1.00 93.06 80 LYS A C 1
ATOM 611 O O . LYS A 1 80 ? 17.390 -7.478 -5.409 1.00 93.06 80 LYS A O 1
ATOM 616 N N . VAL A 1 81 ? 18.911 -6.632 -3.995 1.00 94.31 81 VAL A N 1
ATOM 617 C CA . VAL A 1 81 ? 18.090 -5.473 -3.622 1.00 94.31 81 VAL A CA 1
ATOM 618 C C . VAL A 1 81 ? 18.091 -4.482 -4.781 1.00 94.31 81 VAL A C 1
ATOM 620 O O . VAL A 1 81 ? 19.142 -3.981 -5.180 1.00 94.31 81 VAL A O 1
ATOM 623 N N . VAL A 1 82 ? 16.901 -4.214 -5.305 1.00 94.19 82 VAL A N 1
ATOM 624 C CA . VAL A 1 82 ? 16.659 -3.308 -6.432 1.00 94.19 82 VAL A CA 1
ATOM 625 C C . VAL A 1 82 ? 15.926 -2.045 -6.006 1.00 94.19 82 VAL A C 1
ATOM 627 O O . VAL A 1 82 ? 15.898 -1.081 -6.754 1.00 94.19 82 VAL A O 1
ATOM 630 N N . GLY A 1 83 ? 15.377 -1.992 -4.795 1.00 94.69 83 GLY A N 1
ATOM 631 C CA . GLY A 1 83 ? 14.768 -0.775 -4.274 1.00 94.69 83 GLY A CA 1
ATOM 632 C C . GLY A 1 83 ? 14.693 -0.758 -2.758 1.00 94.69 83 GLY A C 1
ATOM 633 O O . GLY A 1 83 ? 14.681 -1.799 -2.099 1.00 94.69 83 GLY A O 1
ATOM 634 N N . GLU A 1 84 ? 14.630 0.443 -2.201 1.00 95.81 84 GLU A N 1
ATOM 635 C CA . GLU A 1 84 ? 14.419 0.660 -0.774 1.00 95.81 84 GLU A CA 1
ATOM 636 C C . GLU A 1 84 ? 13.600 1.921 -0.517 1.00 95.81 84 GLU A C 1
ATOM 638 O O . GLU A 1 84 ? 13.540 2.853 -1.327 1.00 95.81 84 GLU A O 1
ATOM 643 N N . GLY A 1 85 ? 12.996 1.971 0.660 1.00 93.81 85 GLY A N 1
ATOM 644 C CA . GLY A 1 85 ? 12.293 3.143 1.141 1.00 93.81 85 GLY A CA 1
ATOM 645 C C . GLY A 1 85 ? 11.965 3.050 2.620 1.00 93.81 85 GLY A C 1
ATOM 646 O O . GLY A 1 85 ? 12.487 2.208 3.357 1.00 93.81 85 GLY A O 1
ATOM 647 N N . PHE A 1 86 ? 11.127 3.970 3.076 1.00 93.06 86 PHE A N 1
ATOM 648 C CA . PHE A 1 86 ? 10.799 4.117 4.485 1.00 93.06 86 PHE A CA 1
ATOM 649 C C . PHE A 1 86 ? 9.359 4.554 4.697 1.00 93.06 86 PHE A C 1
ATOM 651 O O . PHE A 1 86 ? 8.741 5.183 3.839 1.00 93.06 86 PHE A O 1
ATOM 658 N N . LEU A 1 87 ? 8.838 4.228 5.873 1.00 90.44 87 LEU A N 1
ATOM 659 C CA . LEU A 1 87 ? 7.555 4.716 6.336 1.00 90.44 87 LEU A CA 1
ATOM 660 C C . LEU A 1 87 ? 7.736 6.147 6.851 1.00 90.44 87 LEU A C 1
ATOM 662 O O . LEU A 1 87 ? 8.457 6.395 7.819 1.00 90.44 87 LEU A O 1
ATOM 666 N N . HIS A 1 88 ? 7.095 7.106 6.194 1.00 89.00 88 HIS A N 1
ATOM 667 C CA . HIS A 1 88 ? 7.153 8.510 6.566 1.00 89.00 88 HIS A CA 1
ATOM 668 C C . HIS A 1 88 ? 5.869 8.931 7.275 1.00 89.00 88 HIS A C 1
ATOM 670 O O . HIS A 1 88 ? 4.769 8.683 6.788 1.00 89.00 88 HIS A O 1
ATOM 676 N N . ARG A 1 89 ? 6.008 9.600 8.422 1.00 88.31 89 ARG A N 1
ATOM 677 C CA . ARG A 1 89 ? 4.876 10.195 9.135 1.00 88.31 89 ARG A CA 1
ATOM 678 C C . ARG A 1 89 ? 4.608 11.592 8.588 1.00 88.31 89 ARG A C 1
ATOM 680 O O . ARG A 1 89 ? 5.413 12.498 8.809 1.00 88.31 89 ARG A O 1
ATOM 687 N N . ARG A 1 90 ? 3.461 11.778 7.941 1.00 84.06 90 ARG A N 1
ATOM 688 C CA . ARG A 1 90 ? 2.964 13.082 7.502 1.00 84.06 90 ARG A CA 1
ATOM 689 C C . ARG A 1 90 ? 1.952 13.659 8.470 1.00 84.06 90 ARG A C 1
ATOM 691 O O . ARG A 1 90 ? 1.274 12.938 9.196 1.00 84.06 90 ARG A O 1
ATOM 698 N N . LYS A 1 91 ? 1.858 14.985 8.432 1.00 84.00 91 LYS A N 1
ATOM 699 C CA . LYS A 1 91 ? 0.846 15.767 9.128 1.00 84.00 91 LYS A CA 1
ATOM 700 C C . LYS A 1 91 ? 0.191 16.727 8.146 1.00 84.00 91 LYS A C 1
ATOM 702 O O . LYS A 1 91 ? 0.892 17.520 7.513 1.00 84.00 91 LYS A O 1
ATOM 707 N N . GLU A 1 92 ? -1.126 16.648 8.007 1.00 78.56 92 GLU A N 1
ATOM 708 C CA . GLU A 1 92 ? -1.891 17.587 7.193 1.00 78.56 92 GLU A CA 1
ATOM 709 C C . GLU A 1 92 ? -1.875 18.975 7.821 1.00 78.56 92 GLU A C 1
ATOM 711 O O . GLU A 1 92 ? -1.957 19.139 9.039 1.00 78.56 92 GLU A O 1
ATOM 716 N N . LYS A 1 93 ? -1.741 19.994 6.969 1.00 74.06 93 LYS A N 1
ATOM 717 C CA . LYS A 1 93 ? -1.645 21.387 7.414 1.00 74.06 93 LYS A CA 1
ATOM 718 C C . LYS A 1 93 ? -2.988 21.949 7.874 1.00 74.06 93 LYS A C 1
ATOM 720 O O . LYS A 1 93 ? -2.993 22.807 8.747 1.00 74.06 93 LYS A O 1
ATOM 725 N N . GLU A 1 94 ? -4.088 21.499 7.273 1.00 73.38 94 GLU A N 1
ATOM 726 C CA . GLU A 1 94 ? -5.411 22.103 7.468 1.00 73.38 94 GLU A CA 1
ATOM 727 C C . GLU A 1 94 ? -6.060 21.697 8.793 1.00 73.38 94 GLU A C 1
ATOM 729 O O . GLU A 1 94 ? -6.606 22.548 9.489 1.00 73.38 94 GLU A O 1
ATOM 734 N N . ASP A 1 95 ? -5.959 20.428 9.185 1.00 75.50 95 ASP A N 1
ATOM 735 C CA . ASP A 1 95 ? -6.615 19.912 10.395 1.00 75.50 95 ASP A CA 1
ATOM 736 C C . ASP A 1 95 ? -5.684 19.136 11.336 1.00 75.50 95 ASP A C 1
ATOM 738 O O . ASP A 1 95 ? -6.113 18.619 12.369 1.00 75.50 95 ASP A O 1
ATOM 742 N N . GLY A 1 96 ? -4.392 19.068 11.007 1.00 77.50 96 GLY A N 1
ATOM 743 C CA . GLY A 1 96 ? -3.395 18.402 11.830 1.00 77.50 96 GLY A CA 1
ATOM 744 C C . GLY A 1 96 ? -3.499 16.877 11.847 1.00 77.50 96 GLY A C 1
ATOM 745 O O . GLY A 1 96 ? -2.830 16.273 12.692 1.00 77.50 96 GLY A O 1
ATOM 746 N N . ARG A 1 97 ? -4.290 16.247 10.962 1.00 75.25 97 ARG A N 1
ATOM 747 C CA . ARG A 1 97 ? -4.354 14.784 10.839 1.00 75.25 97 ARG A CA 1
ATOM 748 C C . ARG A 1 97 ? -2.976 14.213 10.535 1.00 75.25 97 ARG A C 1
ATOM 750 O O . ARG A 1 97 ? -2.267 14.692 9.655 1.00 75.25 97 ARG A O 1
ATOM 757 N N . GLU A 1 98 ? -2.599 13.175 11.272 1.00 81.50 98 GLU A N 1
ATOM 758 C CA . GLU A 1 98 ? -1.341 12.460 11.068 1.00 81.50 98 GLU A CA 1
ATOM 759 C C . GLU A 1 98 ? -1.614 11.116 10.391 1.00 81.50 98 GLU A C 1
ATOM 761 O O . GLU A 1 98 ? -2.489 10.362 10.821 1.00 81.50 98 GLU A O 1
ATOM 766 N N . TYR A 1 99 ? -0.856 10.813 9.341 1.00 79.88 99 TYR A N 1
ATOM 767 C CA . TYR A 1 99 ? -0.908 9.535 8.633 1.00 79.88 99 TYR A CA 1
ATOM 768 C C . TYR A 1 99 ? 0.495 9.078 8.244 1.00 79.88 99 TYR A C 1
ATOM 770 O O . TYR A 1 99 ? 1.461 9.842 8.299 1.00 79.88 99 TYR A O 1
ATOM 778 N N . TYR A 1 100 ? 0.608 7.808 7.876 1.00 84.44 100 TYR A N 1
ATOM 779 C CA . TYR A 1 100 ? 1.860 7.204 7.448 1.00 84.44 100 TYR A CA 1
ATOM 780 C C . TYR A 1 100 ? 1.770 6.828 5.975 1.00 84.44 100 TYR A C 1
ATOM 782 O O . TYR A 1 100 ? 0.763 6.280 5.538 1.00 84.44 100 TYR A O 1
ATOM 790 N N . GLU A 1 101 ? 2.827 7.114 5.226 1.00 84.81 101 GLU A N 1
ATOM 791 C CA . GLU A 1 101 ? 2.955 6.774 3.809 1.00 84.81 101 GLU A CA 1
ATOM 792 C C . GLU A 1 101 ? 4.278 6.042 3.560 1.00 84.81 101 GLU A C 1
ATOM 794 O O . GLU A 1 101 ? 5.300 6.352 4.176 1.00 84.81 101 GLU A O 1
ATOM 799 N N . CYS A 1 102 ? 4.275 5.068 2.653 1.00 85.88 102 CYS A N 1
ATOM 800 C CA . CYS A 1 102 ? 5.505 4.431 2.192 1.00 85.88 102 CYS A CA 1
ATOM 801 C C . CYS A 1 102 ? 6.172 5.324 1.141 1.00 85.88 102 CYS A C 1
ATOM 803 O O . CYS A 1 102 ? 5.610 5.563 0.073 1.00 85.88 102 CYS A O 1
ATOM 805 N N . VAL A 1 103 ? 7.382 5.801 1.432 1.00 90.19 103 VAL A N 1
ATOM 806 C CA . VAL A 1 103 ? 8.154 6.679 0.548 1.00 90.19 103 VAL A CA 1
ATOM 807 C C . VAL A 1 103 ? 9.335 5.911 -0.022 1.00 90.19 103 VAL A C 1
ATOM 809 O O . VAL A 1 103 ? 10.204 5.445 0.716 1.00 90.19 103 VAL A O 1
ATOM 812 N N . PHE A 1 104 ? 9.376 5.800 -1.347 1.00 90.88 104 PHE A N 1
ATOM 813 C CA . PHE A 1 104 ? 10.515 5.232 -2.058 1.00 90.88 104 PHE A CA 1
ATOM 814 C C . PHE A 1 104 ? 11.722 6.162 -1.968 1.00 90.88 104 PHE A C 1
ATOM 816 O O . PHE A 1 104 ? 11.609 7.370 -2.182 1.00 90.88 104 PHE A O 1
ATOM 823 N N . ARG A 1 105 ? 12.887 5.580 -1.690 1.00 92.88 105 ARG A N 1
ATOM 824 C CA . ARG A 1 105 ? 14.177 6.264 -1.762 1.00 92.88 105 ARG A CA 1
ATOM 825 C C . ARG A 1 105 ? 14.893 5.925 -3.060 1.00 92.88 105 ARG A C 1
ATOM 827 O O . ARG A 1 105 ? 15.357 6.837 -3.736 1.00 92.88 105 ARG A O 1
ATOM 834 N N . THR A 1 106 ? 14.983 4.639 -3.385 1.00 93.31 106 THR A N 1
ATOM 835 C CA . THR A 1 106 ? 15.619 4.167 -4.615 1.00 93.31 106 THR A CA 1
ATOM 836 C C . THR A 1 106 ? 14.795 3.071 -5.274 1.00 93.31 106 THR A C 1
ATOM 838 O O . THR A 1 106 ? 14.064 2.335 -4.607 1.00 93.31 106 THR A O 1
ATOM 841 N N . MET A 1 107 ? 14.924 2.971 -6.594 1.00 93.31 107 MET A N 1
ATOM 842 C CA . MET A 1 107 ? 14.425 1.849 -7.383 1.00 93.31 107 MET A CA 1
ATOM 843 C C . MET A 1 107 ? 15.286 1.708 -8.637 1.00 93.31 107 MET A C 1
ATOM 845 O O . MET A 1 107 ? 15.536 2.694 -9.320 1.00 93.31 107 MET A O 1
ATOM 849 N N . ASP A 1 108 ? 15.734 0.505 -8.947 1.00 93.12 108 ASP A N 1
ATOM 850 C CA . ASP A 1 108 ? 16.445 0.151 -10.170 1.00 93.12 108 ASP A CA 1
ATOM 851 C C . ASP A 1 108 ? 15.896 -1.177 -10.681 1.00 93.12 108 ASP A C 1
ATOM 853 O O . ASP A 1 108 ? 16.441 -2.250 -10.425 1.00 93.12 108 ASP A O 1
ATOM 857 N N . TRP A 1 109 ? 14.751 -1.085 -11.351 1.00 91.00 109 TRP A N 1
ATOM 858 C CA . TRP A 1 109 ? 14.063 -2.226 -11.925 1.00 91.00 109 TRP A CA 1
ATOM 859 C C . TRP A 1 109 ? 13.633 -1.926 -13.351 1.00 91.00 109 TRP A C 1
ATOM 861 O O . TRP A 1 109 ? 12.780 -1.080 -13.613 1.00 91.00 109 TRP A O 1
ATOM 871 N N . ASP A 1 110 ? 14.243 -2.626 -14.291 1.00 85.44 110 ASP A N 1
ATOM 872 C CA . ASP A 1 110 ? 14.029 -2.415 -15.710 1.00 85.44 110 ASP A CA 1
ATOM 873 C C . ASP A 1 110 ? 13.867 -3.766 -16.380 1.00 85.44 110 ASP A C 1
ATOM 875 O O . ASP A 1 110 ? 14.823 -4.533 -16.469 1.00 85.44 110 ASP A O 1
ATOM 879 N N . ILE A 1 111 ? 12.642 -4.053 -16.806 1.00 76.19 111 ILE A N 1
ATOM 880 C CA . ILE A 1 111 ? 12.310 -5.290 -17.500 1.00 76.19 111 ILE A CA 1
ATOM 881 C C . ILE A 1 111 ? 12.701 -5.107 -18.972 1.00 76.19 111 ILE A C 1
ATOM 883 O O . ILE A 1 111 ? 12.157 -4.214 -19.631 1.00 76.19 111 ILE A O 1
ATOM 887 N N . PRO A 1 112 ? 13.638 -5.912 -19.506 1.00 58.81 112 PRO A N 1
ATOM 888 C CA . PRO A 1 112 ? 14.008 -5.839 -20.911 1.00 58.81 112 PRO A CA 1
ATOM 889 C C . PRO A 1 112 ? 12.860 -6.360 -21.785 1.00 58.81 112 PRO A C 1
ATOM 891 O O . PRO A 1 112 ? 12.524 -7.538 -21.721 1.00 58.81 112 PRO A O 1
ATOM 894 N N . GLY A 1 113 ? 12.298 -5.497 -22.633 1.00 56.78 113 GLY A N 1
ATOM 895 C CA . GLY A 1 113 ? 11.269 -5.863 -23.613 1.00 56.78 113 GLY A CA 1
ATOM 896 C C . GLY A 1 113 ? 9.953 -5.111 -23.410 1.00 56.78 113 GLY A C 1
ATOM 897 O O . GLY A 1 113 ? 9.485 -4.937 -22.291 1.00 56.78 113 GLY A O 1
ATOM 898 N N . ASP A 1 114 ? 9.350 -4.660 -24.513 1.00 50.03 114 ASP A N 1
ATOM 899 C CA . ASP A 1 114 ? 8.048 -3.966 -24.553 1.00 50.03 114 ASP A CA 1
ATOM 900 C C . ASP A 1 114 ? 6.854 -4.928 -24.341 1.00 50.03 114 ASP A C 1
ATOM 902 O O . ASP A 1 114 ? 5.724 -4.604 -24.712 1.00 50.03 114 ASP A O 1
ATOM 906 N N . GLU A 1 115 ? 7.072 -6.124 -23.784 1.00 53.84 115 GLU A N 1
ATOM 907 C CA . GLU A 1 115 ? 5.971 -7.017 -23.430 1.00 53.84 115 GLU A CA 1
ATOM 908 C C . GLU A 1 115 ? 5.258 -6.415 -22.218 1.00 53.84 115 GLU A C 1
ATOM 910 O O . GLU A 1 115 ? 5.718 -6.471 -21.075 1.00 53.84 115 GLU A O 1
ATOM 915 N N . LEU A 1 116 ? 4.155 -5.723 -22.512 1.00 52.66 116 LEU A N 1
ATOM 916 C CA . LEU A 1 116 ? 3.163 -5.327 -21.530 1.00 52.66 116 LEU A CA 1
ATOM 917 C C . LEU A 1 116 ? 2.755 -6.605 -20.802 1.00 52.66 116 LEU A C 1
ATOM 919 O O . LEU A 1 116 ? 2.115 -7.468 -21.397 1.00 52.66 116 LEU A O 1
ATOM 923 N N . ILE A 1 117 ? 3.162 -6.736 -19.541 1.00 53.84 117 ILE A N 1
ATOM 924 C CA . ILE A 1 117 ? 2.612 -7.778 -18.682 1.00 53.84 117 ILE A CA 1
ATOM 925 C C . ILE A 1 117 ? 1.133 -7.451 -18.577 1.00 53.84 117 ILE A C 1
ATOM 927 O O . ILE A 1 117 ? 0.773 -6.370 -18.103 1.00 53.84 117 ILE A O 1
ATOM 931 N N . ASP A 1 118 ? 0.305 -8.342 -19.111 1.00 46.06 118 ASP A N 1
ATOM 932 C CA . ASP A 1 118 ? -1.134 -8.199 -19.060 1.00 46.06 118 ASP A CA 1
ATOM 933 C C . ASP A 1 118 ? -1.551 -8.233 -17.582 1.00 46.06 118 ASP A C 1
ATOM 935 O O . ASP A 1 118 ? -1.345 -9.248 -16.912 1.00 46.06 118 ASP A O 1
ATOM 939 N N . PRO A 1 119 ? -2.094 -7.136 -17.024 1.00 47.88 119 PRO A N 1
ATOM 940 C CA . PRO A 1 119 ? -2.578 -7.149 -15.652 1.00 47.88 119 PRO A CA 1
ATOM 941 C C . PRO A 1 119 ? -3.772 -8.100 -15.465 1.00 47.88 119 PRO A C 1
ATOM 943 O O . PRO A 1 119 ? -4.181 -8.289 -14.326 1.00 47.88 119 PRO A O 1
ATOM 946 N N . SER A 1 120 ? -4.327 -8.673 -16.546 1.00 45.38 120 SER A N 1
ATOM 947 C CA . SER A 1 120 ? -5.456 -9.607 -16.526 1.00 45.38 120 SER A CA 1
ATOM 948 C C . SER A 1 120 ? -5.092 -11.088 -16.386 1.00 45.38 120 SER A C 1
ATOM 950 O O . SER A 1 120 ? -5.994 -11.924 -16.447 1.00 45.38 120 SER A O 1
ATOM 952 N N . GLU A 1 121 ? -3.829 -11.450 -16.114 1.00 42.56 121 GLU A N 1
ATOM 953 C CA . GLU A 1 121 ? -3.530 -12.774 -15.539 1.00 42.56 121 GLU A CA 1
ATOM 954 C C . GLU A 1 121 ? -3.989 -12.839 -14.066 1.00 42.56 121 GLU A C 1
ATOM 956 O O . GLU A 1 121 ? -3.217 -13.054 -13.130 1.00 42.56 121 GLU A O 1
ATOM 961 N N . ASP A 1 122 ? -5.295 -12.655 -13.868 1.00 42.03 122 ASP A N 1
ATOM 962 C CA . ASP A 1 122 ? -6.028 -13.072 -12.687 1.00 42.03 122 ASP A CA 1
ATOM 963 C C . ASP A 1 122 ? -6.015 -14.601 -12.680 1.00 42.03 122 ASP A C 1
ATOM 965 O O . ASP A 1 122 ? -6.838 -15.278 -13.299 1.00 42.03 122 ASP A O 1
ATOM 969 N N . HIS A 1 123 ? -5.030 -15.177 -12.002 1.00 41.88 123 HIS A N 1
ATOM 970 C CA . HIS A 1 123 ? -5.072 -16.595 -11.700 1.00 41.88 123 HIS A CA 1
ATOM 971 C C . HIS A 1 123 ? -6.173 -16.848 -10.669 1.00 41.88 123 HIS A C 1
ATOM 973 O O . HIS A 1 123 ? -6.096 -16.366 -9.537 1.00 41.88 123 HIS A O 1
ATOM 979 N N . GLU A 1 124 ? -7.183 -17.620 -11.082 1.00 39.81 124 GLU A N 1
ATOM 980 C CA . GLU A 1 124 ? -8.238 -18.163 -10.228 1.00 39.81 124 GLU A CA 1
ATOM 981 C C . GLU A 1 124 ? -7.630 -18.700 -8.926 1.00 39.81 124 GLU A C 1
ATOM 983 O O . GLU A 1 124 ? -6.854 -19.659 -8.918 1.00 39.81 124 GLU A O 1
ATOM 988 N N . ASN A 1 125 ? -7.948 -18.042 -7.813 1.00 38.06 125 ASN A N 1
ATOM 989 C CA . ASN A 1 125 ? -7.475 -18.463 -6.507 1.00 38.06 125 ASN A CA 1
ATOM 990 C C . ASN A 1 125 ? -8.351 -19.634 -6.039 1.00 38.06 125 ASN A C 1
ATOM 992 O O . ASN A 1 125 ? -9.577 -19.512 -5.987 1.00 38.06 125 ASN A O 1
ATOM 996 N N . GLU A 1 126 ? -7.727 -20.767 -5.702 1.00 42.84 126 GLU A N 1
ATOM 997 C CA . GLU A 1 126 ? -8.405 -21.901 -5.070 1.00 42.84 126 GLU A CA 1
ATOM 998 C C . GLU A 1 126 ? -9.197 -21.422 -3.846 1.00 42.84 126 GLU A C 1
ATOM 1000 O O . GLU A 1 126 ? -8.668 -20.737 -2.967 1.00 42.84 126 GLU A O 1
ATOM 1005 N N . SER A 1 127 ? -10.474 -21.807 -3.798 1.00 39.31 127 SER A N 1
ATOM 1006 C CA . SER A 1 127 ? -11.433 -21.444 -2.758 1.00 39.31 127 SER A CA 1
ATOM 1007 C C . SER A 1 127 ? -10.886 -21.729 -1.355 1.00 39.31 127 SER A C 1
ATOM 1009 O O . SER A 1 127 ? -10.796 -22.888 -0.933 1.00 39.31 127 SER A O 1
ATOM 1011 N N . ALA A 1 128 ? -10.554 -20.674 -0.613 1.00 40.25 128 ALA A N 1
ATOM 1012 C CA . ALA A 1 128 ? -10.171 -20.764 0.785 1.00 40.25 128 ALA A CA 1
ATOM 1013 C C . ALA A 1 128 ? -11.389 -20.505 1.687 1.00 40.25 128 ALA A C 1
ATOM 1015 O O . ALA A 1 128 ? -11.988 -19.440 1.659 1.00 40.25 128 ALA A O 1
ATOM 1016 N N . VAL A 1 129 ? -11.724 -21.549 2.448 1.00 39.59 129 VAL A N 1
ATOM 1017 C CA . VAL A 1 129 ? -12.566 -21.670 3.654 1.00 39.59 129 VAL A CA 1
ATOM 1018 C C . VAL A 1 129 ? -13.289 -20.404 4.148 1.00 39.59 129 VAL A C 1
ATOM 1020 O O . VAL A 1 129 ? -12.648 -19.429 4.527 1.00 39.59 129 VAL A O 1
ATOM 1023 N N . GLU A 1 130 ? -14.616 -20.517 4.291 1.00 39.75 130 GLU A N 1
ATOM 1024 C CA . GLU A 1 130 ? -15.511 -19.561 4.962 1.00 39.75 130 GLU A CA 1
ATOM 1025 C C . GLU A 1 130 ? -14.980 -19.136 6.346 1.00 39.75 130 GLU A C 1
ATOM 1027 O O . GLU A 1 130 ? -15.121 -19.824 7.359 1.00 39.75 130 GLU A O 1
ATOM 1032 N N . GLY A 1 131 ? -14.365 -17.963 6.380 1.00 50.12 131 GLY A N 1
ATOM 1033 C CA . GLY A 1 131 ? -14.112 -17.148 7.557 1.00 50.12 131 GLY A CA 1
ATOM 1034 C C . GLY A 1 131 ? -14.284 -15.687 7.151 1.00 50.12 131 GLY A C 1
ATOM 1035 O O . GLY A 1 131 ? -14.266 -15.381 5.963 1.00 50.12 131 GLY A O 1
ATOM 1036 N N . GLU A 1 132 ? -14.472 -14.780 8.112 1.00 65.12 132 GLU A N 1
ATOM 1037 C CA . GLU A 1 132 ? -14.455 -13.341 7.818 1.00 65.12 132 GLU A CA 1
ATOM 1038 C C . GLU A 1 132 ? -13.113 -12.991 7.162 1.00 65.12 132 GLU A C 1
ATOM 1040 O O . GLU A 1 132 ? -12.073 -13.018 7.824 1.00 65.12 132 GLU A O 1
ATOM 1045 N N . GLU A 1 133 ? -13.118 -12.739 5.856 1.00 81.12 133 GLU A N 1
ATOM 1046 C CA . GLU A 1 133 ? -11.906 -12.476 5.090 1.00 81.12 133 GLU A CA 1
ATOM 1047 C C . GLU A 1 133 ? -11.330 -11.112 5.493 1.00 81.12 133 GLU A C 1
ATOM 1049 O O . GLU A 1 133 ? -12.053 -10.124 5.650 1.00 81.12 133 GLU A O 1
ATOM 1054 N N . TRP A 1 134 ? -10.019 -11.072 5.735 1.00 86.81 134 TRP A N 1
ATOM 1055 C CA . TRP A 1 134 ? -9.294 -9.852 6.083 1.00 86.81 134 TRP A CA 1
ATOM 1056 C C . TRP A 1 134 ? -8.311 -9.516 4.973 1.00 86.81 134 TRP A C 1
ATOM 1058 O O . TRP A 1 134 ? -7.402 -10.296 4.685 1.00 86.81 134 TRP A O 1
ATOM 1068 N N . ILE A 1 135 ? -8.440 -8.318 4.416 1.00 87.31 135 ILE A N 1
ATOM 1069 C CA . ILE A 1 135 ? -7.580 -7.822 3.346 1.00 87.31 135 ILE A CA 1
ATOM 1070 C C . ILE A 1 135 ? -6.441 -7.019 3.972 1.00 87.31 135 ILE A C 1
ATOM 1072 O O . ILE A 1 135 ? -6.669 -6.054 4.703 1.00 87.31 135 ILE A O 1
ATOM 1076 N N . ILE A 1 136 ? -5.191 -7.401 3.695 1.00 86.75 136 ILE A N 1
ATOM 1077 C CA . ILE A 1 136 ? -4.035 -6.563 4.037 1.00 86.75 136 ILE A CA 1
ATOM 1078 C C . ILE A 1 136 ? -3.940 -5.453 2.994 1.00 86.75 136 ILE A C 1
ATOM 1080 O O . ILE A 1 136 ? -3.576 -5.705 1.848 1.00 86.75 136 ILE A O 1
ATOM 1084 N N . ASP A 1 137 ? -4.226 -4.226 3.416 1.00 84.69 137 ASP A N 1
ATOM 1085 C CA . ASP A 1 137 ? -4.215 -3.045 2.562 1.00 84.69 137 ASP A CA 1
ATOM 1086 C C . ASP A 1 137 ? -3.069 -2.110 2.979 1.00 84.69 137 ASP A C 1
ATOM 1088 O O . ASP A 1 137 ? -3.083 -1.485 4.045 1.00 84.69 137 ASP A O 1
ATOM 1092 N N . THR A 1 138 ? -2.037 -2.021 2.138 1.00 81.38 138 THR A N 1
ATOM 1093 C CA . THR A 1 138 ? -0.893 -1.120 2.352 1.00 81.38 138 THR A CA 1
ATOM 1094 C C . THR A 1 138 ? -1.215 0.347 2.078 1.00 81.38 138 THR A C 1
ATOM 1096 O O . THR A 1 138 ? -0.460 1.211 2.519 1.00 81.38 138 THR A O 1
ATOM 1099 N N . GLY A 1 139 ? -2.299 0.631 1.350 1.00 79.69 139 GLY A N 1
ATOM 1100 C CA . GLY A 1 139 ? -2.803 1.978 1.089 1.00 79.69 139 GLY A CA 1
ATOM 1101 C C . GLY A 1 139 ? -3.706 2.508 2.204 1.00 79.69 139 GLY A C 1
ATOM 1102 O O . GLY A 1 139 ? -3.870 3.720 2.335 1.00 79.69 139 GLY A O 1
ATOM 1103 N N . CYS A 1 140 ? -4.252 1.632 3.049 1.00 82.12 140 CYS A N 1
ATOM 1104 C CA . CYS A 1 140 ? -5.105 2.057 4.149 1.00 82.12 140 CYS A CA 1
ATOM 1105 C C . CYS A 1 140 ? -4.292 2.589 5.340 1.00 82.12 140 CYS A C 1
ATOM 1107 O O . CYS A 1 140 ? -3.392 1.930 5.870 1.00 82.12 140 CYS A O 1
ATOM 1109 N N . ALA A 1 141 ? -4.656 3.781 5.819 1.00 82.88 141 ALA A N 1
ATOM 1110 C CA . ALA A 1 141 ? -3.981 4.446 6.935 1.00 82.88 141 ALA A CA 1
ATOM 1111 C C . ALA A 1 141 ? -4.293 3.826 8.313 1.00 82.88 141 ALA A C 1
ATOM 1113 O O . ALA A 1 141 ? -3.573 4.092 9.276 1.00 82.88 141 ALA A O 1
ATOM 1114 N N . GLN A 1 142 ? -5.374 3.046 8.433 1.00 89.81 142 GLN A N 1
ATOM 1115 C CA . GLN A 1 142 ? -5.843 2.463 9.695 1.00 89.81 142 GLN A CA 1
ATOM 1116 C C . GLN A 1 142 ? -6.488 1.091 9.491 1.00 89.81 142 GLN A C 1
ATOM 1118 O O . GLN A 1 142 ? -6.928 0.754 8.401 1.00 89.81 142 GLN A O 1
ATOM 1123 N N . HIS A 1 143 ? -6.561 0.282 10.546 1.00 93.25 143 HIS A N 1
ATOM 1124 C CA . HIS A 1 143 ? -7.371 -0.937 10.506 1.00 93.25 143 HIS A CA 1
ATOM 1125 C C . HIS A 1 143 ? -8.860 -0.565 10.496 1.00 93.25 143 HIS A C 1
ATOM 1127 O O . HIS A 1 143 ? -9.274 0.283 11.292 1.00 93.25 143 HIS A O 1
ATOM 1133 N N . MET A 1 144 ? -9.661 -1.193 9.636 1.00 93.94 144 MET A N 1
ATOM 1134 C CA . MET A 1 144 ? -11.083 -0.872 9.478 1.00 93.94 144 MET A CA 1
ATOM 1135 C C . MET A 1 144 ? -11.942 -2.133 9.419 1.00 93.94 144 MET A C 1
ATOM 1137 O O . MET A 1 144 ? -11.506 -3.157 8.906 1.00 93.94 144 MET A O 1
ATOM 1141 N N . VAL A 1 145 ? -13.159 -2.041 9.943 1.00 93.62 145 VAL A N 1
ATOM 1142 C CA . VAL A 1 145 ? -14.201 -3.073 9.854 1.00 93.62 145 VAL A CA 1
ATOM 1143 C C . VAL A 1 145 ? -15.541 -2.411 9.527 1.00 93.62 145 VAL A C 1
ATOM 1145 O O . VAL A 1 145 ? -15.772 -1.285 9.982 1.00 93.62 145 VAL A O 1
ATOM 1148 N N . PRO A 1 146 ? -16.439 -3.065 8.777 1.00 92.00 146 PRO A N 1
ATOM 1149 C CA . PRO A 1 146 ? -17.758 -2.519 8.481 1.00 92.00 146 PRO A CA 1
ATOM 1150 C C . PRO A 1 146 ? -18.693 -2.597 9.690 1.00 92.00 146 PRO A C 1
ATOM 1152 O O . PRO A 1 146 ? -19.455 -1.666 9.958 1.00 92.00 146 PRO A O 1
ATOM 1155 N N . ASP A 1 147 ? -18.596 -3.681 10.460 1.00 93.56 147 ASP A N 1
ATOM 1156 C CA . ASP A 1 147 ? -19.505 -3.975 11.558 1.00 93.56 147 ASP A CA 1
ATOM 1157 C C . ASP A 1 147 ? -18.930 -3.556 12.919 1.00 93.56 147 ASP A C 1
ATOM 1159 O O . ASP A 1 147 ? -17.767 -3.784 13.259 1.00 93.56 147 ASP A O 1
ATOM 1163 N N . LEU A 1 148 ? -19.781 -2.930 13.732 1.00 94.38 148 LEU A N 1
ATOM 1164 C CA . LEU A 1 148 ? -19.463 -2.578 15.110 1.00 94.38 148 LEU A CA 1
ATOM 1165 C C . LEU A 1 148 ? -19.329 -3.831 15.985 1.00 94.38 148 LEU A C 1
ATOM 1167 O O . LEU A 1 148 ? -18.539 -3.815 16.931 1.00 94.38 148 LEU A O 1
ATOM 1171 N N . GLY A 1 149 ? -20.071 -4.899 15.667 1.00 94.12 149 GLY A N 1
ATOM 1172 C CA . GLY A 1 149 ? -20.041 -6.179 16.378 1.00 94.12 149 GLY A CA 1
ATOM 1173 C C . GLY A 1 149 ? -18.663 -6.846 16.391 1.00 94.12 149 GLY A C 1
ATOM 1174 O O . GLY A 1 149 ? -18.318 -7.520 17.362 1.00 94.12 149 GLY A O 1
ATOM 1175 N N . THR A 1 150 ? -17.830 -6.578 15.383 1.00 92.88 150 THR A N 1
ATOM 1176 C CA . THR A 1 150 ? -16.450 -7.077 15.289 1.00 92.88 150 THR A CA 1
ATOM 1177 C C . THR A 1 150 ? -15.525 -6.465 16.353 1.00 92.88 150 THR A C 1
ATOM 1179 O O . THR A 1 150 ? -14.502 -7.051 16.718 1.00 92.88 150 THR A O 1
ATOM 1182 N N . LEU A 1 151 ? -15.854 -5.277 16.878 1.00 95.88 151 LEU A N 1
ATOM 1183 C CA . LEU A 1 151 ? -15.008 -4.563 17.831 1.00 95.88 151 LEU A CA 1
ATOM 1184 C C . LEU A 1 151 ? -15.222 -5.039 19.271 1.00 95.88 151 LEU A C 1
ATOM 1186 O O . LEU A 1 151 ? -16.316 -4.993 19.827 1.00 95.88 151 LEU A O 1
ATOM 1190 N N . SER A 1 152 ? -14.119 -5.326 19.955 1.00 96.06 152 SER A N 1
ATOM 1191 C CA . SER A 1 152 ? -14.098 -5.427 21.414 1.00 96.06 152 SER A CA 1
ATOM 1192 C C . SER A 1 152 ? -13.721 -4.086 22.052 1.00 96.06 152 SER A C 1
ATOM 1194 O O . SER A 1 152 ? -12.855 -3.356 21.559 1.00 96.06 152 SER A O 1
ATOM 1196 N N . LYS A 1 153 ? -14.372 -3.759 23.177 1.00 95.56 153 LYS A N 1
ATOM 1197 C CA . LYS A 1 153 ? -14.228 -2.475 23.896 1.00 95.56 153 LYS A CA 1
ATOM 1198 C C . LYS A 1 153 ? -14.434 -1.243 22.986 1.00 95.56 153 LYS A C 1
ATOM 1200 O O . LYS A 1 153 ? -13.562 -0.368 22.957 1.00 95.56 153 LYS A O 1
ATOM 1205 N N . PRO A 1 154 ? -15.548 -1.166 22.232 1.00 96.25 154 PRO A N 1
ATOM 1206 C CA . PRO A 1 154 ? -15.795 -0.043 21.342 1.00 96.25 154 PRO A CA 1
ATOM 1207 C C . PRO A 1 154 ? -15.954 1.257 22.137 1.00 96.25 154 PRO A C 1
ATOM 1209 O O . PRO A 1 154 ? -16.578 1.302 23.196 1.00 96.25 154 PRO A O 1
ATOM 1212 N N . ARG A 1 155 ? -15.394 2.336 21.597 1.00 96.69 155 ARG A N 1
ATOM 1213 C CA . ARG A 1 155 ? -15.573 3.710 22.076 1.00 96.69 155 ARG A CA 1
ATOM 1214 C C . ARG A 1 155 ? -15.899 4.606 20.894 1.00 96.69 155 ARG A C 1
ATOM 1216 O O . ARG A 1 155 ? -15.341 4.410 19.815 1.00 96.69 155 ARG A O 1
ATOM 1223 N N . ALA A 1 156 ? -16.786 5.576 21.095 1.00 95.81 156 ALA A N 1
ATOM 1224 C CA . ALA A 1 156 ? -17.171 6.509 20.044 1.00 95.81 156 ALA A CA 1
ATOM 1225 C C . ALA A 1 156 ? -15.931 7.208 19.464 1.00 95.81 156 ALA A C 1
ATOM 1227 O O . ALA A 1 156 ? -15.079 7.712 20.200 1.00 95.81 156 ALA A O 1
ATOM 1228 N N . ALA A 1 157 ? -15.822 7.208 18.140 1.00 92.69 157 ALA A N 1
ATOM 1229 C CA . ALA A 1 157 ? -14.761 7.883 17.410 1.00 92.69 157 ALA A CA 1
ATOM 1230 C C . ALA A 1 157 ? -15.286 8.216 16.020 1.00 92.69 157 ALA A C 1
ATOM 1232 O O . ALA A 1 157 ? -15.397 7.333 15.175 1.00 92.69 157 ALA A O 1
ATOM 1233 N N . LYS A 1 158 ? -15.614 9.491 15.807 1.00 91.81 158 LYS A N 1
ATOM 1234 C CA . LYS A 1 158 ? -16.064 10.013 14.517 1.00 91.81 158 LYS A CA 1
ATOM 1235 C C . LYS A 1 158 ? -14.895 10.676 13.813 1.00 91.81 158 LYS A C 1
ATOM 1237 O O . LYS A 1 158 ? -14.550 11.809 14.134 1.00 91.81 158 LYS A O 1
ATOM 1242 N N . LEU A 1 159 ? -14.268 9.941 12.907 1.00 87.31 159 LEU A N 1
ATOM 1243 C CA . LEU A 1 159 ? -13.124 10.393 12.132 1.00 87.31 159 LEU A CA 1
ATOM 1244 C C . LEU A 1 159 ? -13.447 10.232 10.640 1.00 87.31 159 LEU A C 1
ATOM 1246 O O . LEU A 1 159 ? -13.934 9.169 10.248 1.00 87.31 159 LEU A O 1
ATOM 1250 N N . PRO A 1 160 ? -13.209 11.266 9.819 1.00 87.06 160 PRO A N 1
ATOM 1251 C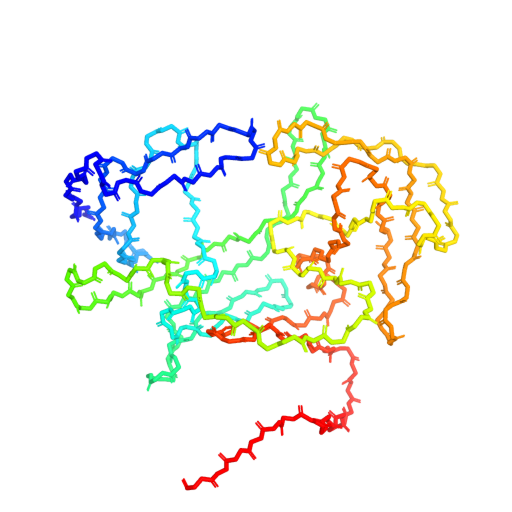 CA . PRO A 1 160 ? -13.342 11.165 8.375 1.00 87.06 160 PRO A CA 1
ATOM 1252 C C . PRO A 1 160 ? -12.071 10.583 7.742 1.00 87.06 160 PRO A C 1
ATOM 1254 O O . PRO A 1 160 ? -10.954 10.995 8.071 1.00 87.06 160 PRO A O 1
ATOM 1257 N N . PHE A 1 161 ? -12.248 9.691 6.770 1.00 79.69 161 PHE A N 1
ATOM 1258 C CA . PHE A 1 161 ? -11.189 9.140 5.925 1.00 79.69 161 PHE A CA 1
ATOM 1259 C C . PHE A 1 161 ? -11.584 9.281 4.463 1.00 79.69 161 PHE A C 1
ATOM 1261 O O . PHE A 1 161 ? -12.747 9.085 4.115 1.00 79.69 161 PHE A O 1
ATOM 1268 N N . GLN A 1 162 ? -10.623 9.605 3.602 1.00 78.81 162 GLN A N 1
ATOM 1269 C CA . GLN A 1 162 ? -10.859 9.538 2.165 1.00 78.81 162 GLN A CA 1
ATOM 1270 C C . GLN A 1 162 ? -10.693 8.086 1.722 1.00 78.81 162 GLN A C 1
ATOM 1272 O O . GLN A 1 162 ? -9.600 7.530 1.799 1.00 78.81 162 GLN A O 1
ATOM 1277 N N . SER A 1 163 ? -11.808 7.467 1.344 1.00 75.62 163 SER A N 1
ATOM 1278 C CA . SER A 1 163 ? -11.849 6.157 0.690 1.00 75.62 163 SER A CA 1
ATOM 1279 C C . SER A 1 163 ? -11.815 6.341 -0.806 1.00 75.62 163 SER A C 1
ATOM 1281 O O . SER A 1 163 ? -11.984 7.467 -1.254 1.00 75.62 163 SER A O 1
ATOM 1283 N N . ALA A 1 164 ? -11.730 5.246 -1.565 1.00 68.50 164 ALA A N 1
ATOM 1284 C CA . ALA A 1 164 ? -11.536 5.373 -2.985 1.00 68.50 164 ALA A CA 1
ATOM 1285 C C . ALA A 1 164 ? -12.684 5.984 -3.790 1.00 68.50 164 ALA A C 1
ATOM 1287 O O . ALA A 1 164 ? -12.479 6.273 -4.950 1.00 68.50 164 ALA A O 1
ATOM 1288 N N . SER A 1 165 ? -13.864 6.202 -3.228 1.00 67.44 165 SER A N 1
ATOM 1289 C CA . SER A 1 165 ? -15.013 6.771 -3.948 1.00 67.44 165 SER A CA 1
ATOM 1290 C C . SER A 1 165 ? -15.619 7.989 -3.260 1.00 67.44 165 SER A C 1
ATOM 1292 O O . SER A 1 165 ? -16.447 8.685 -3.841 1.00 67.44 165 SER A O 1
ATOM 1294 N N . SER A 1 166 ? -15.270 8.223 -1.997 1.00 75.31 166 SER A N 1
ATOM 1295 C CA . SER A 1 166 ? -15.939 9.202 -1.142 1.00 75.31 166 SER A CA 1
ATOM 1296 C C . SER A 1 166 ? -15.243 9.329 0.212 1.00 75.31 166 SER A C 1
ATOM 1298 O O . SER A 1 166 ? -14.366 8.543 0.578 1.00 75.31 166 SER A O 1
ATOM 1300 N N . THR A 1 167 ? -15.682 10.292 1.017 1.00 83.69 167 THR A N 1
ATOM 1301 C CA . THR A 1 167 ? -15.323 10.328 2.435 1.00 83.69 167 THR A CA 1
ATOM 1302 C C . THR A 1 167 ? -16.144 9.300 3.216 1.00 83.69 167 THR A C 1
ATOM 1304 O O . THR A 1 167 ? -17.370 9.400 3.278 1.00 83.69 167 THR A O 1
ATOM 1307 N N . ILE A 1 168 ? -15.468 8.356 3.870 1.00 86.94 168 ILE A N 1
ATOM 1308 C CA . ILE A 1 168 ? -16.067 7.435 4.841 1.00 86.94 168 ILE A CA 1
ATOM 1309 C C . ILE A 1 168 ? -15.868 7.968 6.257 1.00 86.94 168 ILE A C 1
ATOM 1311 O O . ILE A 1 168 ? -14.871 8.623 6.566 1.00 86.94 168 ILE A O 1
ATOM 1315 N N . TRP A 1 169 ? -16.821 7.672 7.132 1.00 91.38 169 TRP A N 1
ATOM 1316 C CA . TRP A 1 169 ? -16.781 8.092 8.526 1.00 91.38 169 TRP A CA 1
ATOM 1317 C C . TRP A 1 169 ? -16.728 6.880 9.435 1.00 91.38 169 TRP A C 1
ATOM 1319 O O . TRP A 1 169 ? -17.528 5.952 9.293 1.00 91.38 169 TRP A O 1
ATOM 1329 N N . SER A 1 170 ? -15.831 6.921 10.415 1.00 94.75 170 SER A N 1
ATOM 1330 C CA . SER A 1 170 ? -15.885 5.958 11.503 1.00 94.75 170 SER A CA 1
ATOM 1331 C C . SER A 1 170 ? -17.022 6.301 12.467 1.00 94.75 170 SER A C 1
ATOM 1333 O O . SER A 1 170 ? -17.335 7.468 12.711 1.00 94.75 170 SER A O 1
ATOM 1335 N N . SER A 1 171 ? -17.636 5.280 13.051 1.00 95.50 171 SER A N 1
ATOM 1336 C CA . SER A 1 171 ? -18.586 5.426 14.154 1.00 95.50 171 SER A CA 1
ATOM 1337 C C . SER A 1 171 ? -17.883 5.265 15.509 1.00 95.50 171 SER A C 1
ATOM 1339 O O . SER A 1 171 ? -18.099 6.041 16.446 1.00 95.50 171 SER A O 1
ATOM 1341 N N . HIS A 1 172 ? -17.003 4.269 15.595 1.00 97.12 172 HIS A N 1
ATOM 1342 C CA . HIS A 1 172 ? -16.317 3.836 16.804 1.00 97.12 172 HIS A CA 1
ATOM 1343 C C . HIS A 1 172 ? -14.888 3.412 16.486 1.00 97.12 172 HIS A C 1
ATOM 1345 O O . HIS A 1 172 ? -14.526 3.180 15.334 1.00 97.12 172 HIS A O 1
ATOM 1351 N N . LYS A 1 173 ? -14.089 3.258 17.539 1.00 96.75 173 LYS A N 1
ATOM 1352 C CA . LYS A 1 173 ? -12.818 2.543 17.498 1.00 96.75 173 LYS A CA 1
ATOM 1353 C C . LYS A 1 173 ? -12.730 1.523 18.623 1.00 96.75 173 LYS A C 1
ATOM 1355 O O . LYS A 1 173 ? -13.323 1.732 19.680 1.00 96.75 173 LYS A O 1
ATOM 1360 N N . GLY A 1 174 ? -11.972 0.456 18.432 1.00 96.25 174 GLY A N 1
ATOM 1361 C CA . GLY A 1 174 ? -11.865 -0.631 19.401 1.00 96.25 174 GLY A CA 1
ATOM 1362 C C . GLY A 1 174 ? -10.656 -1.525 19.164 1.00 96.25 174 GLY A C 1
ATOM 1363 O O . GLY A 1 174 ? -9.654 -1.114 18.576 1.00 96.25 174 GLY A O 1
ATOM 1364 N N . LEU A 1 175 ? -10.740 -2.747 19.677 1.00 95.94 175 LEU A N 1
ATOM 1365 C CA . LEU A 1 175 ? -9.734 -3.789 19.510 1.00 95.94 175 LEU A CA 1
ATOM 1366 C C . LEU A 1 175 ? -10.334 -4.950 18.722 1.00 95.94 175 LEU A C 1
ATOM 1368 O O . LEU A 1 175 ? -11.477 -5.327 18.978 1.00 95.94 175 LEU A O 1
ATOM 1372 N N . VAL A 1 176 ? -9.542 -5.576 17.858 1.00 94.69 176 VAL A N 1
ATOM 1373 C CA . VAL A 1 176 ? -9.933 -6.815 17.172 1.00 94.69 176 VAL A CA 1
ATOM 1374 C C . VAL A 1 176 ? -8.856 -7.867 17.372 1.00 94.69 176 VAL A C 1
ATOM 1376 O O . VAL A 1 176 ? -7.662 -7.581 17.270 1.00 94.69 176 VAL A O 1
ATOM 1379 N N . LYS A 1 177 ? -9.274 -9.096 17.673 1.00 89.69 177 LYS A N 1
ATOM 1380 C CA . LYS A 1 177 ? -8.377 -10.242 17.801 1.00 89.69 177 LYS A CA 1
ATOM 1381 C C . LYS A 1 177 ? -8.585 -11.180 16.616 1.00 89.69 177 LYS A C 1
ATOM 1383 O O . LYS A 1 177 ? -9.632 -11.803 16.516 1.00 89.69 177 LYS A O 1
ATOM 1388 N N . ILE A 1 178 ? -7.563 -11.322 15.777 1.00 84.56 178 ILE A N 1
ATOM 1389 C CA . ILE A 1 178 ? -7.543 -12.230 14.624 1.00 84.56 178 ILE A CA 1
ATOM 1390 C C . ILE A 1 178 ? -6.553 -13.352 14.941 1.00 84.56 178 ILE A C 1
ATOM 1392 O O . ILE A 1 178 ? -5.335 -13.169 14.877 1.00 84.56 178 ILE A O 1
ATOM 1396 N N . GLY A 1 179 ? -7.053 -14.508 15.378 1.00 81.75 179 GLY A N 1
ATOM 1397 C CA . GLY A 1 179 ? -6.201 -15.588 15.883 1.00 81.75 179 GLY A CA 1
ATOM 1398 C C . GLY A 1 179 ? -5.307 -15.117 17.042 1.00 81.75 179 GLY A C 1
ATOM 1399 O O . GLY A 1 179 ? -5.792 -14.805 18.131 1.00 81.75 179 GLY A O 1
ATOM 1400 N N . GLN A 1 180 ? -3.988 -15.061 16.820 1.00 78.94 180 GLN A N 1
ATOM 1401 C CA . GLN A 1 180 ? -3.011 -14.545 17.796 1.00 78.94 180 GLN A CA 1
ATOM 1402 C C . GLN A 1 180 ? -2.691 -13.048 17.636 1.00 78.94 180 GLN A C 1
ATOM 1404 O O . GLN A 1 180 ? -2.019 -12.473 18.493 1.00 78.94 180 GLN A O 1
ATOM 1409 N N . LEU A 1 181 ? -3.138 -12.414 16.552 1.00 83.25 181 LEU A N 1
ATOM 1410 C CA . LEU A 1 181 ? -2.904 -11.001 16.278 1.00 83.25 181 LEU A CA 1
ATOM 1411 C C . LEU A 1 181 ? -3.928 -10.144 17.024 1.00 83.25 181 LEU A C 1
ATOM 1413 O O . LEU A 1 181 ? -5.130 -10.342 16.886 1.00 83.25 181 LEU A O 1
ATOM 1417 N N . MET A 1 182 ? -3.441 -9.176 17.797 1.00 90.00 182 MET A N 1
ATOM 1418 C CA . MET A 1 182 ? -4.274 -8.160 18.437 1.00 90.00 182 MET A CA 1
ATOM 1419 C C . MET A 1 182 ? -4.103 -6.837 17.695 1.00 90.00 182 MET A C 1
ATOM 1421 O O . MET A 1 182 ? -3.058 -6.195 17.812 1.00 90.00 182 MET A O 1
ATOM 1425 N N . LEU A 1 183 ? -5.130 -6.432 16.956 1.00 93.06 183 LEU A N 1
ATOM 1426 C CA . LEU A 1 183 ? -5.212 -5.123 16.325 1.00 93.06 183 LEU A CA 1
ATOM 1427 C C . LEU A 1 183 ? -5.765 -4.113 17.332 1.00 93.06 183 LEU A C 1
ATOM 1429 O O . LEU A 1 183 ? -6.765 -4.364 18.011 1.00 93.06 183 LEU A O 1
ATOM 1433 N N . LYS A 1 184 ? -5.090 -2.969 17.447 1.00 91.25 184 LYS A N 1
ATOM 1434 C CA . LYS A 1 184 ? -5.497 -1.858 18.312 1.00 91.25 184 LYS A CA 1
ATOM 1435 C C . LYS A 1 184 ? -6.013 -0.708 17.464 1.00 91.25 184 LYS A C 1
ATOM 1437 O O . LYS A 1 184 ? -5.591 -0.561 16.325 1.00 91.25 184 LYS A O 1
ATOM 1442 N N . ASP A 1 185 ? -6.887 0.101 18.056 1.00 92.62 185 ASP A N 1
ATOM 1443 C CA . ASP A 1 185 ? -7.451 1.297 17.422 1.00 92.62 185 ASP A CA 1
ATOM 1444 C C . ASP A 1 185 ? -8.129 1.015 16.068 1.00 92.62 185 ASP A C 1
ATOM 1446 O O . ASP A 1 185 ? -8.135 1.860 15.180 1.00 92.62 185 ASP A O 1
ATOM 1450 N N . VAL A 1 186 ? -8.748 -0.164 15.939 1.00 94.75 186 VAL A N 1
ATOM 1451 C CA . VAL A 1 186 ? -9.508 -0.560 14.747 1.00 94.75 186 VAL A CA 1
ATOM 1452 C C . VAL A 1 186 ? -10.773 0.274 14.659 1.00 94.75 186 VAL A C 1
ATOM 1454 O O . VAL A 1 186 ? -11.511 0.370 15.640 1.00 94.75 186 VAL A O 1
ATOM 1457 N N . LEU A 1 187 ? -11.022 0.874 13.502 1.00 95.19 187 LEU A N 1
ATOM 1458 C CA . LEU A 1 187 ? -12.163 1.745 13.255 1.00 95.19 187 LEU A CA 1
ATOM 1459 C C . LEU A 1 187 ? -13.346 0.949 12.710 1.00 95.19 187 LEU A C 1
ATOM 1461 O O . LEU A 1 187 ? -13.187 0.155 11.792 1.00 95.19 187 LEU A O 1
ATOM 1465 N N . CYS A 1 188 ? -14.540 1.203 13.238 1.00 95.31 188 CYS A N 1
ATOM 1466 C CA . CYS A 1 188 ? -15.777 0.734 12.620 1.00 95.31 188 CYS A CA 1
ATOM 1467 C C . CYS A 1 188 ? -16.249 1.785 11.614 1.00 95.31 188 CYS A C 1
ATOM 1469 O O . CYS A 1 188 ? -16.638 2.885 12.018 1.00 95.31 188 CYS A O 1
ATOM 1471 N N . CYS A 1 189 ? -16.221 1.441 10.332 1.00 93.44 189 CYS A N 1
ATOM 1472 C CA . CYS A 1 189 ? -16.591 2.279 9.201 1.00 93.44 189 CYS A CA 1
ATOM 1473 C C . CYS A 1 189 ? -17.672 1.552 8.379 1.00 93.44 189 CYS A C 1
ATOM 1475 O O . CYS A 1 189 ? -17.320 0.836 7.446 1.00 93.44 189 CYS A O 1
ATOM 1477 N N . PRO A 1 190 ? -18.974 1.759 8.658 1.00 88.12 190 PRO A N 1
ATOM 1478 C CA . PRO A 1 190 ? -20.064 1.039 7.981 1.00 88.12 190 PRO A CA 1
ATOM 1479 C C . PRO A 1 190 ? -20.135 1.209 6.456 1.00 88.12 190 PRO A C 1
ATOM 1481 O O . PRO A 1 190 ? -20.890 0.507 5.799 1.00 88.12 190 PRO A O 1
ATOM 1484 N N . GLY A 1 191 ? -19.399 2.175 5.898 1.00 84.94 191 GLY A N 1
ATOM 1485 C CA . GLY A 1 191 ? -19.285 2.388 4.454 1.00 84.94 191 GLY A CA 1
ATOM 1486 C C . GLY A 1 191 ? -18.169 1.588 3.771 1.00 84.94 191 GLY A C 1
ATOM 1487 O O . GLY A 1 191 ? -17.980 1.757 2.573 1.00 84.94 191 GLY A O 1
ATOM 1488 N N . VAL A 1 192 ? -17.405 0.776 4.509 1.00 84.81 192 VAL A N 1
ATOM 1489 C CA . VAL A 1 192 ? -16.430 -0.178 3.951 1.00 84.81 192 VAL A CA 1
ATOM 1490 C C . VAL A 1 192 ? -17.139 -1.521 3.742 1.00 84.81 192 VAL A C 1
ATOM 1492 O O . VAL A 1 192 ? -18.103 -1.809 4.441 1.00 84.81 192 VAL A O 1
ATOM 1495 N N . THR A 1 193 ? -16.711 -2.323 2.771 1.00 83.69 193 THR A N 1
ATOM 1496 C CA . THR A 1 193 ? -17.288 -3.652 2.489 1.00 83.69 193 THR A CA 1
ATOM 1497 C C . THR A 1 193 ? -16.558 -4.773 3.217 1.00 83.69 193 THR A C 1
ATOM 1499 O O . THR A 1 193 ? -17.194 -5.693 3.721 1.00 83.69 193 THR A O 1
ATOM 1502 N N . ASP A 1 194 ? -15.238 -4.653 3.326 1.00 87.81 194 ASP A N 1
ATOM 1503 C CA . ASP A 1 194 ? -14.350 -5.708 3.807 1.00 87.81 194 ASP A CA 1
ATOM 1504 C C . ASP A 1 194 ? -13.639 -5.318 5.106 1.00 87.81 194 ASP A C 1
ATOM 1506 O O . ASP A 1 194 ? -13.501 -4.141 5.456 1.00 87.81 194 ASP A O 1
ATOM 1510 N N . ASN A 1 195 ? -13.132 -6.318 5.825 1.00 90.62 195 ASN A N 1
ATOM 1511 C CA . ASN A 1 195 ? -12.262 -6.075 6.967 1.00 90.62 195 ASN A CA 1
ATOM 1512 C C . ASN A 1 195 ? -10.844 -5.751 6.478 1.00 90.62 195 ASN A C 1
ATOM 1514 O O . ASN A 1 195 ? -10.178 -6.585 5.866 1.00 90.62 195 ASN A O 1
ATOM 1518 N N . LEU A 1 196 ? -10.349 -4.551 6.777 1.00 91.62 196 LEU A N 1
ATOM 1519 C CA . LEU A 1 196 ? -9.065 -4.059 6.280 1.00 91.62 196 LEU A CA 1
ATOM 1520 C C . LEU A 1 196 ? -8.001 -4.035 7.379 1.00 91.62 196 LEU A C 1
ATOM 1522 O O . LEU A 1 196 ? -8.154 -3.405 8.433 1.00 91.62 196 LEU A O 1
ATOM 1526 N N . VAL A 1 197 ? -6.856 -4.653 7.100 1.00 91.62 197 VAL A N 1
ATOM 1527 C CA . VAL A 1 197 ? -5.646 -4.564 7.915 1.00 91.62 197 VAL A CA 1
ATOM 1528 C C . VAL A 1 197 ? -4.656 -3.603 7.259 1.00 91.62 197 VAL A C 1
ATOM 1530 O O . VAL A 1 197 ? -3.968 -3.964 6.312 1.00 91.62 197 VAL A O 1
ATOM 1533 N N . SER A 1 198 ? -4.522 -2.398 7.817 1.00 90.50 198 SER A N 1
ATOM 1534 C CA . SER A 1 198 ? -3.482 -1.445 7.415 1.00 90.50 198 SER A CA 1
ATOM 1535 C C . SER A 1 198 ? -2.064 -2.021 7.522 1.00 90.50 198 SER A C 1
ATOM 1537 O O . SER A 1 198 ? -1.604 -2.396 8.609 1.00 90.50 198 SER A O 1
ATOM 1539 N N . GLY A 1 199 ? -1.351 -2.024 6.393 1.00 87.81 199 GLY A N 1
ATOM 1540 C CA . GLY A 1 199 ? 0.070 -2.365 6.318 1.00 87.81 199 GLY A CA 1
ATOM 1541 C C . GLY A 1 199 ? 0.962 -1.456 7.182 1.00 87.81 199 GLY A C 1
ATOM 1542 O O . GLY A 1 199 ? 1.712 -1.975 8.012 1.00 87.81 199 GLY A O 1
ATOM 1543 N N . PRO A 1 200 ? 0.849 -0.116 7.079 1.00 87.12 200 PRO A N 1
ATOM 1544 C CA . PRO A 1 200 ? 1.560 0.817 7.958 1.00 87.12 200 PRO A CA 1
ATOM 1545 C C . PRO A 1 200 ? 1.370 0.545 9.458 1.00 87.12 200 PRO A C 1
ATOM 1547 O O . PRO A 1 200 ? 2.330 0.568 10.227 1.00 87.12 200 PRO A O 1
ATOM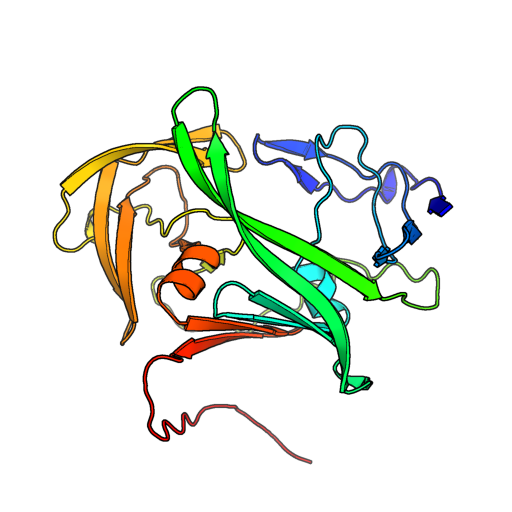 1550 N N . MET A 1 201 ? 0.145 0.239 9.896 1.00 89.19 201 MET A N 1
ATOM 1551 C CA . MET A 1 201 ? -0.132 -0.029 11.314 1.00 89.19 201 MET A CA 1
ATOM 1552 C C . MET A 1 201 ? 0.423 -1.384 11.783 1.00 89.19 201 MET A C 1
ATOM 1554 O O . MET A 1 201 ? 0.818 -1.535 12.947 1.00 89.19 201 MET A O 1
ATOM 1558 N N . LEU A 1 202 ? 0.519 -2.371 10.889 1.00 89.38 202 LEU A N 1
ATOM 1559 C CA . LEU A 1 202 ? 1.239 -3.616 11.161 1.00 89.38 202 LEU A CA 1
ATOM 1560 C C . LEU A 1 202 ? 2.741 -3.370 11.369 1.00 89.38 202 LEU A C 1
ATOM 1562 O O . LEU A 1 202 ? 3.296 -3.889 12.339 1.00 89.38 202 LEU A O 1
ATOM 1566 N N . ASP A 1 203 ? 3.367 -2.538 10.537 1.00 86.81 203 ASP A N 1
ATOM 1567 C CA . ASP A 1 203 ? 4.779 -2.158 10.687 1.00 86.81 203 ASP A CA 1
ATOM 1568 C C . ASP A 1 203 ? 5.024 -1.443 12.027 1.00 86.81 203 ASP A C 1
ATOM 1570 O O . ASP A 1 203 ? 5.814 -1.896 12.856 1.00 86.81 203 ASP A O 1
ATOM 1574 N N . ILE A 1 204 ? 4.225 -0.414 12.334 1.00 86.69 204 ILE A N 1
ATOM 1575 C CA . ILE A 1 204 ? 4.300 0.327 13.608 1.00 86.69 204 ILE A CA 1
ATOM 1576 C C . ILE A 1 204 ? 4.112 -0.601 14.817 1.00 86.69 204 ILE A C 1
ATOM 1578 O O . ILE A 1 204 ? 4.739 -0.436 15.871 1.00 86.69 204 ILE A O 1
ATOM 1582 N N . SER A 1 205 ? 3.256 -1.617 14.688 1.00 85.88 205 SER A N 1
ATOM 1583 C CA . SER A 1 205 ? 3.053 -2.609 15.744 1.00 85.88 205 SER A CA 1
ATOM 1584 C C . SER A 1 205 ? 4.175 -3.653 15.842 1.00 85.88 205 SER A C 1
ATOM 1586 O O . SER A 1 205 ? 4.186 -4.420 16.809 1.00 85.88 205 SER A O 1
ATOM 1588 N N . GLY A 1 206 ? 5.192 -3.597 14.979 1.00 85.31 206 GLY A N 1
ATOM 1589 C CA . GLY A 1 206 ? 6.402 -4.424 15.004 1.00 85.31 206 GLY A CA 1
ATOM 1590 C C . GLY A 1 206 ? 6.291 -5.712 14.198 1.00 85.31 206 GLY A C 1
ATOM 1591 O O . GLY A 1 206 ? 6.962 -6.695 14.521 1.00 85.31 206 GLY A O 1
ATOM 1592 N N . HIS A 1 207 ? 5.412 -5.734 13.204 1.00 86.75 207 HIS A N 1
ATOM 1593 C CA . HIS A 1 207 ? 5.270 -6.855 12.293 1.00 86.75 207 HIS A CA 1
ATOM 1594 C C . HIS A 1 207 ? 5.952 -6.545 10.969 1.00 86.75 207 HIS A C 1
ATOM 1596 O O . HIS A 1 207 ? 5.924 -5.416 10.495 1.00 86.75 207 HIS A O 1
ATOM 1602 N N . MET A 1 208 ? 6.526 -7.574 10.362 1.00 85.44 208 MET A N 1
ATOM 1603 C CA . MET A 1 208 ? 7.024 -7.507 9.000 1.00 85.44 208 MET A CA 1
ATOM 1604 C C . MET A 1 208 ? 5.980 -8.090 8.052 1.00 85.44 208 MET A C 1
ATOM 1606 O O . MET A 1 208 ? 5.368 -9.116 8.365 1.00 85.44 208 MET A O 1
ATOM 1610 N N . ILE A 1 209 ? 5.792 -7.450 6.905 1.00 86.50 209 ILE A N 1
ATOM 1611 C CA . ILE A 1 209 ? 4.925 -7.920 5.827 1.00 86.50 209 ILE A CA 1
ATOM 1612 C C . ILE A 1 209 ? 5.800 -8.212 4.618 1.00 86.50 209 ILE A C 1
ATOM 1614 O O . ILE A 1 209 ? 6.638 -7.389 4.255 1.00 86.50 209 ILE A O 1
ATOM 1618 N N . SER A 1 210 ? 5.598 -9.372 4.008 1.00 85.38 210 SER A N 1
ATOM 1619 C CA . SER A 1 210 ? 6.312 -9.799 2.813 1.00 85.38 210 SER A CA 1
ATOM 1620 C C . SER A 1 210 ? 5.319 -10.112 1.701 1.00 85.38 210 SER A C 1
ATOM 1622 O O . SER A 1 210 ? 4.426 -10.940 1.896 1.00 85.38 210 SER A O 1
ATOM 1624 N N . PHE A 1 211 ? 5.496 -9.483 0.542 1.00 85.19 211 PHE A N 1
ATOM 1625 C CA . PHE A 1 211 ? 4.689 -9.693 -0.659 1.00 85.19 211 PHE A CA 1
ATOM 1626 C C . PHE A 1 211 ? 5.522 -10.387 -1.730 1.00 85.19 211 PHE A C 1
ATOM 1628 O O . PHE A 1 211 ? 6.621 -9.930 -2.041 1.00 85.19 211 PHE A O 1
ATOM 1635 N N . ASN A 1 212 ? 4.988 -11.462 -2.303 1.00 77.94 212 ASN A N 1
ATOM 1636 C CA . ASN A 1 212 ? 5.490 -12.076 -3.529 1.00 77.94 212 ASN A CA 1
ATOM 1637 C C . ASN A 1 212 ? 4.327 -12.327 -4.502 1.00 77.94 212 ASN A C 1
ATOM 1639 O O . ASN A 1 212 ? 3.170 -12.128 -4.134 1.00 77.94 212 ASN A O 1
ATOM 1643 N N . SER A 1 213 ? 4.631 -12.790 -5.718 1.00 71.81 213 SER A N 1
ATOM 1644 C CA . SER A 1 213 ? 3.655 -12.978 -6.805 1.00 71.81 213 SER A CA 1
ATOM 1645 C C . SER A 1 213 ? 2.402 -13.783 -6.445 1.00 71.81 213 SER A C 1
ATOM 1647 O O . SER A 1 213 ? 1.399 -13.657 -7.135 1.00 71.81 213 SER A O 1
ATOM 1649 N N . LYS A 1 214 ? 2.430 -14.613 -5.392 1.00 71.94 214 LYS A N 1
ATOM 1650 C CA . LYS A 1 214 ? 1.323 -15.521 -5.043 1.00 71.94 214 LYS A CA 1
ATOM 1651 C C . LYS A 1 214 ? 0.816 -15.383 -3.612 1.00 71.94 214 LYS A C 1
ATOM 1653 O O . LYS A 1 214 ? -0.175 -16.016 -3.258 1.00 71.94 214 LYS A O 1
ATOM 1658 N N . ARG A 1 215 ? 1.535 -14.675 -2.734 1.00 75.50 215 ARG A N 1
ATOM 1659 C CA . ARG A 1 215 ? 1.279 -14.68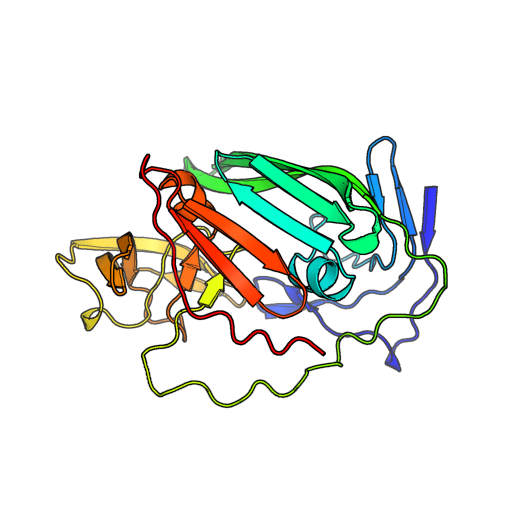1 -1.287 1.00 75.50 215 ARG A CA 1
ATOM 1660 C C . ARG A 1 215 ? 1.686 -13.366 -0.635 1.00 75.50 215 ARG A C 1
ATOM 1662 O O . ARG A 1 215 ? 2.776 -12.841 -0.854 1.00 75.50 215 ARG A O 1
ATOM 1669 N N . CYS A 1 216 ? 0.838 -12.924 0.286 1.00 78.31 216 CYS A N 1
ATOM 1670 C CA . CYS A 1 216 ? 1.198 -11.976 1.329 1.00 78.31 216 CYS A CA 1
ATOM 1671 C C . CYS A 1 216 ? 1.414 -12.750 2.633 1.00 78.31 216 CYS A C 1
ATOM 1673 O O . CYS A 1 216 ? 0.588 -13.577 3.022 1.00 78.31 216 CYS A O 1
ATOM 1675 N N . THR A 1 217 ? 2.535 -12.513 3.311 1.00 82.38 217 THR A N 1
ATOM 1676 C CA . THR A 1 217 ? 2.834 -13.139 4.603 1.00 82.38 217 THR A CA 1
ATOM 1677 C C . THR A 1 217 ? 3.176 -12.092 5.645 1.00 82.38 217 THR A C 1
ATOM 1679 O O . THR A 1 217 ? 3.775 -11.061 5.356 1.00 82.38 217 THR A O 1
ATOM 1682 N N . LYS A 1 218 ? 2.795 -12.372 6.889 1.00 81.25 218 LYS A N 1
ATOM 1683 C CA . LYS A 1 218 ? 3.025 -11.497 8.035 1.00 81.25 218 LYS A CA 1
ATOM 1684 C C . LYS A 1 218 ? 3.852 -12.237 9.084 1.00 81.25 218 LYS A C 1
ATOM 1686 O O . LYS A 1 218 ? 3.473 -13.325 9.516 1.00 81.25 218 LYS A O 1
ATOM 1691 N N . LYS A 1 219 ? 4.943 -11.627 9.550 1.00 80.69 219 LYS A N 1
ATOM 1692 C CA . LYS A 1 219 ? 5.836 -12.156 10.592 1.00 80.69 219 LYS A CA 1
ATOM 1693 C C . LYS A 1 219 ? 5.855 -11.234 11.811 1.00 80.69 219 LYS A C 1
ATOM 1695 O O . LYS A 1 219 ? 5.969 -10.022 11.681 1.00 80.69 219 LYS A O 1
ATOM 1700 N N . ASP A 1 220 ? 5.736 -11.802 13.008 1.00 75.38 220 ASP A N 1
ATOM 1701 C CA . ASP A 1 220 ? 5.940 -11.072 14.268 1.00 75.38 220 ASP A CA 1
ATOM 1702 C C . ASP A 1 220 ? 7.441 -10.982 14.570 1.00 75.38 220 ASP A C 1
ATOM 1704 O O . ASP A 1 220 ? 8.103 -12.007 14.747 1.00 75.38 220 ASP A O 1
ATOM 1708 N N . CYS A 1 221 ? 7.976 -9.760 14.611 1.00 65.31 221 CYS A N 1
ATOM 1709 C CA . CYS A 1 221 ? 9.398 -9.509 14.844 1.00 65.31 221 CYS A CA 1
ATOM 1710 C C . CYS A 1 221 ? 9.716 -9.194 16.315 1.00 65.31 221 CYS A C 1
ATOM 1712 O O . CYS A 1 221 ? 10.887 -9.087 16.678 1.00 65.31 221 CYS A O 1
ATOM 1714 N N . LYS A 1 222 ? 8.703 -9.083 17.189 1.00 60.56 222 LYS A N 1
ATOM 1715 C CA . LYS A 1 222 ? 8.881 -8.783 18.621 1.00 60.56 222 LYS A CA 1
ATOM 1716 C C . LYS A 1 222 ? 9.114 -10.029 19.480 1.00 60.56 222 LYS A C 1
ATOM 1718 O O . LYS A 1 222 ? 9.518 -9.899 20.636 1.00 60.56 222 LYS A O 1
ATOM 1723 N N . LYS A 1 223 ? 8.938 -11.238 18.934 1.00 47.94 223 LYS A N 1
ATOM 1724 C CA . LYS A 1 223 ? 9.283 -12.496 19.616 1.00 47.94 223 LYS A CA 1
ATOM 1725 C C . LYS A 1 223 ? 10.712 -12.932 19.275 1.00 47.94 223 LYS A C 1
ATOM 1727 O O . LYS A 1 223 ? 10.961 -13.530 18.234 1.00 47.94 223 LYS A O 1
ATOM 1732 N N . LYS A 1 224 ? 11.658 -12.693 20.191 1.00 35.97 224 LYS A N 1
ATOM 1733 C CA . LYS A 1 224 ? 12.949 -13.403 20.201 1.00 35.97 224 LYS A CA 1
ATOM 1734 C C . LYS A 1 224 ? 12.722 -14.842 20.691 1.00 35.97 224 LYS A C 1
ATOM 1736 O O . LYS A 1 224 ? 12.680 -15.083 21.891 1.00 35.97 224 LYS A O 1
ATOM 1741 N N . GLY A 1 225 ? 12.541 -15.778 19.761 1.00 32.59 225 GLY A N 1
ATOM 1742 C CA . GLY A 1 225 ? 12.463 -17.225 20.007 1.00 32.59 225 GLY A CA 1
ATOM 1743 C C . GLY A 1 225 ? 12.049 -17.982 18.734 1.00 32.59 225 GLY A C 1
ATOM 1744 O O . GLY A 1 225 ? 11.321 -17.406 17.923 1.00 32.59 225 GLY A O 1
ATOM 1745 N N . PRO A 1 226 ? 12.509 -19.228 18.499 1.00 36.00 226 PRO A N 1
ATOM 1746 C CA . PRO A 1 226 ? 12.271 -19.932 17.243 1.00 36.00 226 PRO A CA 1
ATOM 1747 C C . PRO A 1 226 ? 10.811 -20.394 17.171 1.00 36.00 226 PRO A C 1
ATOM 1749 O O . PRO A 1 226 ? 10.438 -21.435 17.699 1.00 36.00 226 PRO A O 1
ATOM 1752 N N . GLY A 1 227 ? 9.964 -19.596 16.526 1.00 29.62 227 GLY A N 1
ATOM 1753 C CA . GLY A 1 227 ? 8.631 -20.010 16.104 1.00 29.62 227 GLY A CA 1
ATOM 1754 C C . GLY A 1 227 ? 8.706 -20.608 14.705 1.00 29.62 227 GLY A C 1
ATOM 1755 O O . GLY A 1 227 ? 8.593 -19.882 13.720 1.00 29.62 227 GLY A O 1
ATOM 1756 N N . GLN A 1 228 ? 8.936 -21.915 14.622 1.00 27.08 228 GLN A N 1
ATOM 1757 C CA . GLN A 1 228 ? 8.742 -22.694 13.403 1.00 27.08 228 GLN A CA 1
ATOM 1758 C C . GLN A 1 228 ? 7.233 -22.766 13.126 1.00 27.08 228 GLN A C 1
ATOM 1760 O O . GLN A 1 228 ? 6.477 -23.244 13.968 1.00 27.08 228 GLN A O 1
ATOM 1765 N N . TRP A 1 229 ? 6.791 -22.282 11.965 1.00 33.38 229 TRP A N 1
ATOM 1766 C CA . TRP A 1 229 ? 5.415 -22.459 11.498 1.00 33.38 229 TRP A CA 1
ATOM 1767 C C . TRP A 1 229 ? 5.423 -23.365 10.269 1.00 33.38 229 TRP A C 1
ATOM 1769 O O . TRP A 1 229 ? 5.896 -22.991 9.198 1.00 33.38 229 TRP A O 1
ATOM 1779 N N . THR A 1 230 ? 4.914 -24.580 10.447 1.00 25.05 230 THR A N 1
ATOM 1780 C CA . THR A 1 230 ? 4.599 -25.540 9.392 1.00 25.05 230 THR A CA 1
ATOM 1781 C C . THR A 1 230 ? 3.192 -25.274 8.869 1.00 25.05 230 THR A C 1
ATOM 1783 O O . THR A 1 230 ? 2.208 -25.508 9.562 1.00 25.05 230 THR A O 1
ATOM 1786 N N . ARG A 1 231 ? 3.115 -24.775 7.633 1.00 24.56 231 ARG A N 1
ATOM 1787 C CA . ARG A 1 231 ? 2.201 -25.207 6.553 1.00 24.56 231 ARG A CA 1
ATOM 1788 C C . ARG A 1 231 ? 2.499 -24.364 5.311 1.00 24.56 231 ARG A C 1
ATOM 1790 O O . ARG A 1 231 ? 1.696 -23.571 4.841 1.00 24.56 231 ARG A O 1
ATOM 1797 N N . GLY A 1 232 ? 3.712 -24.542 4.795 1.00 23.23 232 GLY A N 1
ATOM 1798 C CA . GLY A 1 232 ? 3.948 -24.423 3.366 1.00 23.23 232 GLY A CA 1
ATOM 1799 C C . GLY A 1 232 ? 3.660 -25.791 2.766 1.00 23.23 232 GLY A C 1
ATOM 1800 O O . GLY A 1 232 ? 4.334 -26.756 3.117 1.00 23.23 232 GLY A O 1
ATOM 1801 N N . LEU A 1 233 ? 2.647 -25.893 1.908 1.00 21.83 233 LEU A N 1
ATOM 1802 C CA . LEU A 1 233 ? 2.618 -26.965 0.920 1.00 21.83 233 LEU A CA 1
ATOM 1803 C C . LEU A 1 233 ? 3.771 -26.677 -0.043 1.00 21.83 233 LEU A C 1
ATOM 1805 O O . LEU A 1 233 ? 3.690 -25.771 -0.871 1.00 21.83 233 LEU A O 1
ATOM 1809 N N . GLY A 1 234 ? 4.883 -27.371 0.179 1.00 21.23 234 GLY A N 1
ATOM 1810 C CA . GLY A 1 234 ? 5.947 -27.552 -0.790 1.00 21.23 234 GLY A CA 1
ATOM 1811 C C . GLY A 1 234 ? 5.828 -28.970 -1.322 1.00 21.23 234 GLY A C 1
ATOM 1812 O O . GLY A 1 234 ? 5.920 -29.918 -0.546 1.00 21.23 234 GLY A O 1
ATOM 1813 N N . TYR A 1 235 ? 5.616 -29.108 -2.626 1.00 20.73 235 TYR A N 1
ATOM 1814 C CA . TYR A 1 235 ? 6.018 -30.311 -3.336 1.00 20.73 235 TYR A CA 1
ATOM 1815 C C . TYR A 1 235 ? 7.345 -29.992 -4.012 1.00 20.73 235 TYR A C 1
ATOM 1817 O O . TYR A 1 235 ? 7.427 -29.105 -4.856 1.00 20.73 235 TYR A O 1
ATOM 1825 N N . THR A 1 236 ? 8.390 -30.678 -3.566 1.00 23.91 236 THR A N 1
ATOM 1826 C CA . THR A 1 236 ? 9.627 -30.851 -4.319 1.00 23.91 236 THR A CA 1
ATOM 1827 C C . THR A 1 236 ? 9.408 -31.955 -5.343 1.00 23.91 236 THR A C 1
ATOM 1829 O O . THR A 1 236 ? 8.931 -33.034 -4.980 1.00 23.91 236 THR A O 1
ATOM 1832 N N . SER A 1 237 ? 9.829 -31.713 -6.576 1.00 27.05 237 SER A N 1
ATOM 1833 C CA . SER A 1 237 ? 10.409 -32.746 -7.434 1.00 27.05 237 SER A CA 1
ATOM 1834 C C . SER A 1 237 ? 11.807 -32.295 -7.806 1.00 27.05 237 SER A C 1
ATOM 1836 O O . SER A 1 237 ? 11.896 -31.131 -8.260 1.00 27.05 237 SER A O 1
#

Secondary structure (DSSP, 8-state):
-EEEEEPPGGG--EEE-TTS-EEE-SEEEEEEETTEEEEEEEE-TT-SS----HHHHHHTTEEEEEETTEEEEEETTTTEEEEEEEEEEEE-TTT--EEEEEEEEEEEE--SS-----TT---------SS--EEEESS-SS-EES-GGG-EEEEE---EEE-SSSEEE-SEEEEEEETTEEEEEEEE-TT-SSEEEEHHHHHHTTEEEEEETTEEEEEE-S--S------------